Protein 6SXJ (pdb70)

Solvent-accessible surface area: 13044 Å² total; per-residue (Å²): 102,66,41,157,74,1,24,35,93,0,61,131,20,0,134,144,29,8,140,153,31,12,30,0,1,0,18,14,4,35,12,34,53,70,34,88,107,127,79,12,47,4,20,2,0,0,0,0,47,113,82,14,89,71,139,23,5,93,57,0,10,90,95,0,57,91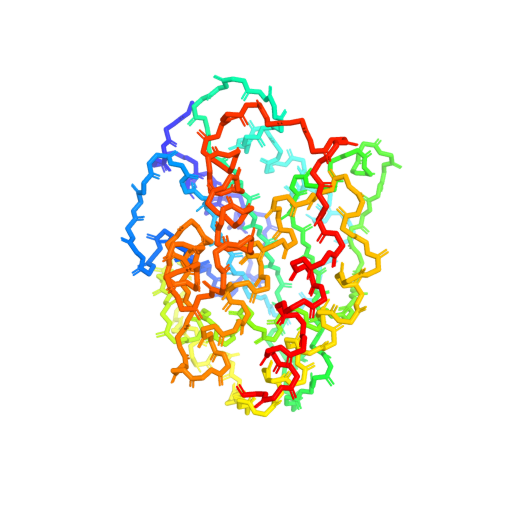,13,0,43,65,119,70,42,210,60,142,34,24,65,1,52,0,2,0,0,0,61,114,32,2,85,125,41,96,14,49,5,86,6,3,1,14,0,0,10,139,22,24,139,75,14,119,153,57,79,43,0,84,74,63,93,34,32,67,0,0,10,34,0,37,22,0,50,114,108,39,116,112,30,71,14,139,109,68,0,104,112,10,10,34,123,17,60,58,77,13,0,95,120,0,0,49,69,28,2,116,130,23,56,114,92,54,148,127,61,26,12,77,3,0,0,24,0,0,40,2,13,36,1,5,107,100,16,128,17,45,30,48,13,83,0,0,70,42,3,1,138,62,6,75,109,84,16,81,89,20,0,64,48,0,12,103,29,78,102,62,85,143,26,117,28,119,132,70,78,7,64,70,0,1,81,46,0,24,72,82,1,109,139,130

Organism: Enterococcus faecalis (NCBI:txid1351)

Foldseek 3Di:
DDPVVLVVLLVVLCCVLCPQQWAFKKWFDCCFPPNDDLADATEIETEGADADDLVSQLSSQVSNVVQADAPPDPDSHHHYKYWYDYLVQCPPHDPQGKTRHIDGNVCVVVVVVVDGDHIDGALVVLVVLVRCLVTIGIPDHDDDSVVSHDDRDVVSVLVSLLVVLVVLLVPCVPVVLCSLLSLLQSQVCVPPNHGHDSLVSLQVVLVVDPPLLSVVSNLSSVVSVPDDRDCVPRPSNVNSVVSSVSRVVD

Sequence (250 aa):
LNTYEQINKVKKILRKHLKNNLIGTYMFGSGVESGLKPNSDLDFLVVVSEPLTDQSKEILIQKIRPISKKIGDKSNLRYIELTIIIQQEMVPWNHPPKQEFIYGEWLQELYEQGYIPQKELNSDLTIMLYQAKRKNKRIYGNYDLEELLPDIPFSDVRRAIMDSSEELIDNYQDDETNSILTLCRMILTMDTGKIIPKDIAGNAVAESSPLEHRERILLAVRSYLGENIEWTNENVNLTINYLNNRLKKL

InterPro domains:
  IPR002934 Polymerase, nucleotidyl transferase domain [PF01909] (12-78)
  IPR025184 Adenylyltransferase AadA, C-terminal domain [PF13427] (152-248)
  IPR043519 Nucleotidyltransferase superfamily [G3DSA:3.30.460.10] (10-106)
  IPR043519 Nucleotidyltransferase superfamily [SSF81301] (8-96)

Structure (mmCIF, N/CA/C/O backbone):
data_6SXJ
#
_entry.id   6SXJ
#
_cell.length_a   103.971
_cell.length_b   103.971
_cell.length_c   61.019
_cell.angle_alpha   90.000
_cell.angle_beta   90.000
_cell.angle_gamma   90.000
#
_symmetry.space_group_name_H-M   'I 4'
#
loop_
_entity.id
_entity.type
_entity.pdbx_description
1 polymer "Streptomycin 3''-adenylyltransferase"
2 non-polymer GLYCEROL
3 water water
#
loop_
_atom_site.group_PDB
_atom_site.id
_atom_site.type_symbol
_atom_site.label_atom_id
_atom_site.label_alt_id
_atom_site.label_comp_id
_atom_site.label_asym_id
_atom_site.label_entity_id
_atom_site.label_seq_id
_atom_site.pdbx_PDB_ins_code
_atom_site.Cartn_x
_atom_site.Cartn_y
_atom_site.Cartn_z
_atom_site.occupancy
_atom_site.B_iso_or_equiv
_atom_site.auth_seq_id
_atom_site.auth_comp_id
_atom_site.auth_asym_id
_atom_site.auth_atom_id
_atom_site.pdbx_PDB_model_num
ATOM 1 N N . LEU A 1 6 ? -35.01445 -22.92973 -42.00530 1.000 70.91592 6 LEU A N 1
ATOM 2 C CA . LEU A 1 6 ? -33.60136 -22.83382 -42.36286 1.000 66.20390 6 LEU A CA 1
ATOM 3 C C . LEU A 1 6 ? -33.05538 -24.19598 -42.79254 1.000 64.77316 6 LEU A C 1
ATOM 4 O O . LEU A 1 6 ? -33.46737 -25.25130 -42.29834 1.000 74.88604 6 LEU A O 1
ATOM 20 N N . ASN A 1 7 ? -32.10364 -24.15707 -43.71550 1.000 62.24303 7 ASN A N 1
ATOM 21 C CA . ASN A 1 7 ? -31.49352 -25.36001 -44.26329 1.000 61.91798 7 ASN A CA 1
ATOM 22 C C . ASN A 1 7 ? -30.16934 -25.65869 -43.55594 1.000 47.78575 7 ASN A C 1
ATOM 23 O O . ASN A 1 7 ? -29.59764 -24.83384 -42.83792 1.000 59.43233 7 ASN A O 1
ATOM 34 N N . THR A 1 8 ? -29.63410 -26.84556 -43.82027 1.000 43.25273 8 THR A N 1
ATOM 35 C CA . THR A 1 8 ? -28.32312 -27.15615 -43.26722 1.000 44.17558 8 THR A CA 1
ATOM 36 C C . THR A 1 8 ? -27.28241 -26.12941 -43.71018 1.000 54.91919 8 THR A C 1
ATOM 37 O O . THR A 1 8 ? -26.38158 -25.76435 -42.94054 1.000 47.62178 8 THR A O 1
ATOM 48 N N . TYR A 1 9 ? -27.39307 -25.65178 -44.95250 1.000 53.93614 9 TYR A N 1
ATOM 49 C CA . TYR A 1 9 ? -26.38129 -24.76075 -45.50161 1.000 46.52511 9 TYR A CA 1
ATOM 50 C C . TYR A 1 9 ? -26.46663 -23.37811 -44.87266 1.000 42.18929 9 TYR A C 1
ATOM 51 O O . TYR A 1 9 ? -25.43341 -22.76399 -44.58135 1.000 52.28874 9 TYR A O 1
ATOM 69 N N . GLU A 1 10 ? -27.68131 -22.86319 -44.65158 1.000 46.49035 10 GLU A N 1
ATOM 70 C CA . GLU A 1 10 ? -27.79264 -21.55677 -44.00660 1.000 55.36111 10 GLU A CA 1
ATOM 71 C C . GLU A 1 10 ? -27.42330 -21.65106 -42.52537 1.000 49.52656 10 GLU A C 1
ATOM 72 O O . GLU A 1 10 ? -26.86014 -20.70676 -41.95952 1.000 54.15732 10 GLU A O 1
ATOM 84 N N . GLN A 1 11 ? -27.76239 -22.76865 -41.87487 1.000 47.60531 11 GLN A N 1
ATOM 85 C CA . GLN A 1 11 ? -27.36050 -22.97816 -40.48269 1.000 50.01050 11 GLN A CA 1
ATOM 86 C C . GLN A 1 11 ? -25.86601 -22.74957 -40.32277 1.000 44.70380 11 GLN A C 1
ATOM 87 O O . GLN A 1 11 ? -25.42881 -21.90275 -39.53804 1.000 47.42953 11 GLN A O 1
ATOM 101 N N . ILE A 1 12 ? -25.06453 -23.46997 -41.11666 1.000 48.06195 12 ILE A N 1
ATOM 102 C CA . ILE A 1 12 ? -23.61509 -23.34348 -41.01484 1.000 41.80951 12 ILE A CA 1
ATOM 103 C C . ILE A 1 12 ? -23.16897 -21.93925 -41.38284 1.000 49.42628 12 ILE A C 1
ATOM 104 O O . ILE A 1 12 ? -22.28154 -21.36418 -40.73798 1.000 54.22631 12 ILE A O 1
ATOM 120 N N . ASN A 1 13 ? -23.77426 -21.35909 -42.41626 1.000 58.91585 13 ASN A N 1
ATOM 121 C CA . ASN A 1 13 ? -23.30928 -20.06389 -42.89509 1.000 53.42606 13 ASN A CA 1
ATOM 122 C C . ASN A 1 13 ? -23.60503 -18.95774 -41.89170 1.000 45.47086 13 ASN A C 1
ATOM 123 O O . ASN A 1 13 ? -22.78092 -18.05763 -41.69460 1.000 51.54833 13 ASN A O 1
ATOM 134 N N . LYS A 1 14 ? -24.78068 -18.99336 -41.26173 1.000 42.89481 14 LYS A N 1
ATOM 135 C CA . LYS A 1 14 ? -25.10124 -17.99930 -40.24342 1.000 53.96745 14 LYS A CA 1
ATOM 136 C C . LYS A 1 14 ? -24.15571 -18.10754 -39.04927 1.000 46.09570 14 LYS A C 1
ATOM 137 O O . LYS A 1 14 ? -23.76590 -17.09132 -38.46808 1.000 45.87642 14 LYS A O 1
ATOM 156 N N . VAL A 1 15 ? -23.76129 -19.32840 -38.68156 1.000 47.46090 15 VAL A N 1
ATOM 157 C CA . VAL A 1 15 ? -22.81203 -19.49153 -37.58091 1.000 47.72776 15 VAL A CA 1
ATOM 158 C C . VAL A 1 15 ? -21.48145 -18.83911 -37.92905 1.000 50.69071 15 VAL A C 1
ATOM 159 O O . VAL A 1 15 ? -20.86946 -18.16239 -37.09336 1.000 49.95881 15 VAL A O 1
ATOM 172 N N . LYS A 1 16 ? -21.01356 -19.03299 -39.16837 1.000 57.36770 16 LYS A N 1
ATOM 173 C CA . LYS A 1 16 ? -19.73848 -18.45277 -39.58381 1.000 45.00289 16 LYS A CA 1
ATOM 174 C C . LYS A 1 16 ? -19.77402 -16.93406 -39.50966 1.000 43.04861 16 LYS A C 1
ATOM 175 O O . LYS A 1 16 ? -18.80764 -16.29895 -39.06913 1.000 52.87933 16 LYS A O 1
ATOM 194 N N . LYS A 1 17 ? -20.87720 -16.33220 -39.94359 1.000 50.65682 17 LYS A N 1
ATOM 195 C CA . LYS A 1 17 ? -20.94984 -14.87776 -39.98275 1.000 57.22238 17 LYS A CA 1
ATOM 196 C C . LYS A 1 17 ? -21.15146 -14.29987 -38.59036 1.000 51.56649 17 LYS A C 1
ATOM 197 O O . LYS A 1 17 ? -20.57738 -13.25202 -38.26240 1.000 52.32300 17 LYS A O 1
ATOM 216 N N . ILE A 1 18 ? -21.93600 -14.97813 -37.74956 1.000 46.15662 18 ILE A N 1
ATOM 217 C CA . ILE A 1 18 ? -22.04410 -14.55754 -36.35319 1.000 48.55721 18 ILE A CA 1
ATOM 218 C C . ILE A 1 18 ? -20.65692 -14.44216 -35.74620 1.000 47.40388 18 ILE A C 1
ATOM 219 O O . ILE A 1 18 ? -20.26743 -13.39403 -35.21635 1.000 54.16896 18 ILE A O 1
ATOM 235 N N . LEU A 1 19 ? -19.88058 -15.52481 -35.82186 1.000 51.24902 19 LEU A N 1
ATOM 236 C CA . LEU A 1 19 ? -18.58250 -15.53494 -35.15861 1.000 48.12942 19 LEU A CA 1
ATOM 237 C C . LEU A 1 19 ? -17.68443 -14.44360 -35.71154 1.000 56.95687 19 LEU A C 1
ATOM 238 O O . LEU A 1 19 ? -16.91974 -13.81625 -34.96934 1.000 54.94379 19 LEU A O 1
ATOM 254 N N . ARG A 1 20 ? -17.77110 -14.20154 -37.02052 1.000 63.26980 20 ARG A N 1
ATOM 255 C CA . ARG A 1 20 ? -16.91997 -13.20715 -37.65855 1.000 61.81098 20 ARG A CA 1
ATOM 256 C C . ARG A 1 20 ? -17.36268 -11.79517 -37.30299 1.000 55.79977 20 ARG A C 1
ATOM 257 O O . ARG A 1 20 ? -16.54110 -10.94866 -36.93069 1.000 62.40931 20 ARG A O 1
ATOM 278 N N . LYS A 1 21 ? -18.66093 -11.52150 -37.41903 1.000 55.62755 21 LYS A N 1
ATOM 279 C CA . LYS A 1 21 ? -19.14493 -10.17257 -37.15376 1.000 65.02691 21 LYS A CA 1
ATOM 280 C C . LYS A 1 21 ? -18.84107 -9.74674 -35.72239 1.000 67.60217 21 LYS A C 1
ATOM 281 O O . LYS A 1 21 ? -18.47870 -8.59062 -35.47686 1.000 75.72157 21 LYS A O 1
ATOM 300 N N . HIS A 1 22 ? -18.97415 -10.66164 -34.76401 1.000 67.18759 22 HIS A N 1
ATOM 301 C CA . HIS A 1 22 ? -18.94223 -10.30135 -33.34938 1.000 59.52241 22 HIS A CA 1
ATOM 302 C C . HIS A 1 22 ? -17.60300 -10.56615 -32.67875 1.000 67.02163 22 HIS A C 1
ATOM 303 O O . HIS A 1 22 ? -17.19999 -9.80235 -31.79594 1.000 70.05826 22 HIS A O 1
ATOM 317 N N . LEU A 1 23 ? -16.89956 -11.62975 -33.05873 1.000 61.63623 23 LEU A N 1
ATOM 318 C CA . LEU A 1 23 ? -15.57254 -11.85212 -32.50382 1.000 62.40562 23 LEU A CA 1
ATOM 319 C C . LEU A 1 23 ? -14.50377 -11.04865 -33.23028 1.000 62.91532 23 LEU A C 1
ATOM 320 O O . LEU A 1 23 ? -13.39030 -10.90730 -32.70825 1.000 56.84873 23 LEU A O 1
ATOM 336 N N . LYS A 1 24 ? -14.81985 -10.53382 -34.42054 1.000 70.32873 24 LYS A N 1
ATOM 337 C CA . LYS A 1 24 ? -13.95251 -9.63891 -35.20277 1.000 64.84894 24 LYS A CA 1
ATOM 338 C C . LYS A 1 24 ? -12.54274 -10.23852 -35.24008 1.000 60.18655 24 LYS A C 1
ATOM 339 O O . LYS A 1 24 ? -12.39521 -11.40873 -35.60207 1.000 62.90139 24 LYS A O 1
ATOM 358 N N . ASN A 1 25 ? -11.50200 -9.48510 -34.88149 1.000 62.95190 25 ASN A N 1
ATOM 359 C CA . ASN A 1 25 ? -10.13126 -9.96330 -35.03183 1.000 66.01392 25 ASN A CA 1
ATOM 360 C C . ASN A 1 25 ? -9.68658 -10.89826 -33.91377 1.000 66.52628 25 ASN A C 1
ATOM 361 O O . ASN A 1 25 ? -8.54938 -11.38346 -33.95262 1.000 70.68840 25 ASN A O 1
ATOM 372 N N . ASN A 1 26 ? -10.53409 -11.16118 -32.92138 1.000 64.67404 26 ASN A N 1
ATOM 373 C CA . ASN A 1 26 ? -10.20182 -12.15756 -31.91255 1.000 64.65013 26 ASN A CA 1
ATOM 374 C C . ASN A 1 26 ? -10.35958 -13.58278 -32.42276 1.000 62.97582 26 ASN A C 1
ATOM 375 O O . ASN A 1 26 ? -9.90816 -14.51487 -31.74952 1.000 61.44741 26 ASN A O 1
ATOM 386 N N . LEU A 1 27 ? -10.96510 -13.76915 -33.59748 1.000 67.17222 27 LEU A N 1
ATOM 387 C CA . LEU A 1 27 ? -11.28604 -15.09300 -34.11613 1.000 55.78876 27 LEU A CA 1
ATOM 388 C C . LEU A 1 27 ? -10.10956 -15.62398 -34.92305 1.000 58.73462 27 LEU A C 1
ATOM 389 O O . LEU A 1 27 ? -9.73493 -15.03391 -35.94217 1.000 64.88860 27 LEU A O 1
ATOM 405 N N . ILE A 1 2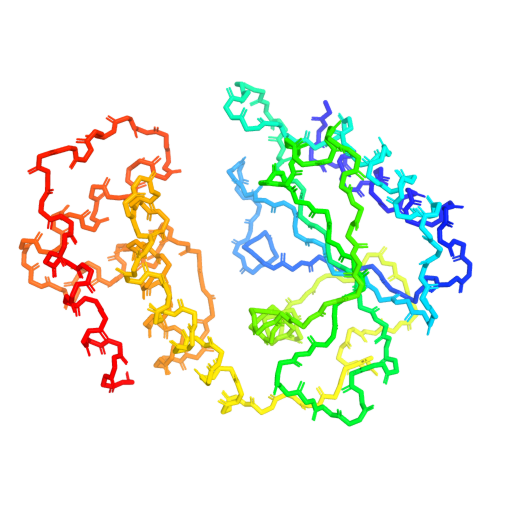8 ? -9.54010 -16.74099 -34.47681 1.000 59.74522 28 ILE A N 1
ATOM 406 C CA . ILE A 1 28 ? -8.43270 -17.36958 -35.18912 1.000 56.62633 28 ILE A CA 1
ATOM 407 C C . ILE A 1 28 ? -8.93096 -18.37712 -36.21722 1.000 61.05137 28 ILE A C 1
ATOM 408 O O . ILE A 1 28 ? -8.44994 -18.41902 -37.35305 1.0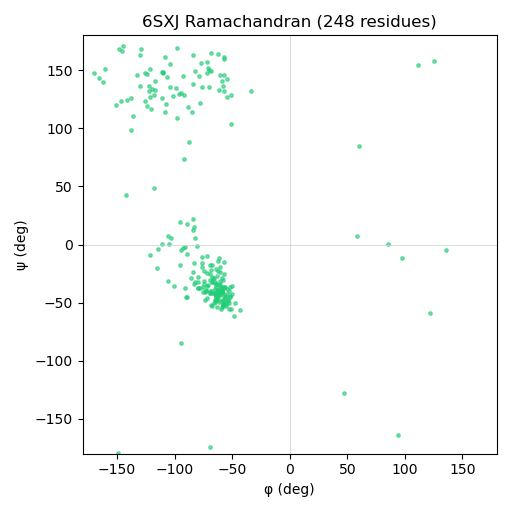00 53.60940 28 ILE A O 1
ATOM 424 N N . GLY A 1 29 ? -9.88457 -19.22031 -35.84418 1.000 52.29429 29 GLY A N 1
ATOM 425 C CA . GLY A 1 29 ? -10.34104 -20.25235 -36.74947 1.000 43.53278 29 GLY A CA 1
ATOM 426 C C . GLY A 1 29 ? -11.70619 -20.76764 -36.34525 1.000 54.34002 29 GLY A C 1
ATOM 427 O O . GLY A 1 29 ? -12.06029 -20.77002 -35.16447 1.000 47.36720 29 GLY A O 1
ATOM 431 N N . THR A 1 30 ? -12.45261 -21.21923 -37.34623 1.000 43.45155 30 THR A N 1
ATOM 432 C CA . THR A 1 30 ? -13.74751 -21.85924 -37.14076 1.000 52.55076 30 THR A CA 1
ATOM 433 C C . THR A 1 30 ? -13.68809 -23.23350 -37.78876 1.000 56.80076 30 THR A C 1
ATOM 434 O O . THR A 1 30 ? -13.47858 -23.34166 -39.00151 1.000 51.35730 30 THR A O 1
ATOM 445 N N . TYR A 1 31 ? -13.86426 -24.27912 -36.98544 1.000 48.32691 31 TYR A N 1
ATOM 446 C CA . TYR A 1 31 ? -13.78528 -25.64678 -37.47529 1.000 40.98990 31 TYR A CA 1
ATOM 447 C C . TYR A 1 31 ? -15.05280 -26.39632 -37.10401 1.000 49.61169 31 TYR A C 1
ATOM 448 O O . TYR A 1 31 ? -15.66140 -26.14088 -36.06401 1.000 51.92577 31 TYR A O 1
ATOM 466 N N . MET A 1 32 ? -15.44428 -27.32877 -37.96543 1.000 43.23811 32 MET A N 1
ATOM 467 C CA . MET A 1 32 ? -16.49042 -28.28733 -37.65819 1.000 39.06335 32 MET A CA 1
ATOM 468 C C . MET A 1 32 ? -15.86526 -29.66712 -37.50047 1.000 42.99167 32 MET A C 1
ATOM 469 O O . MET A 1 32 ? -14.84878 -29.98545 -38.12443 1.000 60.00767 32 MET A O 1
ATOM 483 N N . PHE A 1 33 ? -16.45441 -30.47532 -36.62965 1.000 47.79816 33 PHE A N 1
ATOM 484 C CA . PHE A 1 33 ? -15.93696 -31.80772 -36.35008 1.000 46.10757 33 PHE A CA 1
ATOM 485 C C . PHE A 1 33 ? -17.10132 -32.71915 -35.98339 1.000 40.30988 33 PHE A C 1
ATOM 486 O O . PHE A 1 33 ? -18.26621 -32.30844 -35.98859 1.000 48.48424 33 PHE A O 1
ATOM 503 N N . GLY A 1 34 ? -16.78432 -33.97166 -35.68846 1.000 51.61356 34 GLY A N 1
ATOM 504 C CA . GLY A 1 34 ? -17.78239 -34.88987 -35.18649 1.000 59.83323 34 GLY A CA 1
ATOM 505 C C . GLY A 1 34 ? -18.42899 -35.72938 -36.26865 1.000 57.19261 34 GLY A C 1
ATOM 506 O O . GLY A 1 34 ? -17.95256 -35.84016 -37.40388 1.000 63.25847 34 GLY A O 1
ATOM 510 N N . SER A 1 35 ? -19.56182 -36.33013 -35.89044 1.000 65.06129 35 SER A N 1
ATOM 511 C CA . SER A 1 35 ? -20.23173 -37.29319 -36.75939 1.000 64.97830 35 SER A CA 1
ATOM 512 C C . SER A 1 35 ? -20.46162 -36.73085 -38.15567 1.000 65.10816 35 SER A C 1
ATOM 513 O O . SER A 1 35 ? -20.37225 -37.46290 -39.14791 1.000 65.18395 35 SER A O 1
ATOM 521 N N . GLY A 1 36 ? -20.76454 -35.43496 -38.25533 1.000 56.14718 36 GLY A N 1
ATOM 522 C CA . GLY A 1 36 ? -21.05059 -34.85254 -39.55481 1.000 59.43801 36 GLY A CA 1
ATOM 523 C C . GLY A 1 36 ? -19.84527 -34.80397 -40.47050 1.000 61.43616 36 GLY A C 1
ATOM 524 O O . GLY A 1 36 ? -19.98491 -34.90463 -41.69246 1.000 64.44998 36 GLY A O 1
ATOM 528 N N . VAL A 1 37 ? -18.65689 -34.63707 -39.90237 1.000 62.66409 37 VAL A N 1
ATOM 529 C CA . VAL A 1 37 ? -17.42791 -34.59625 -40.68260 1.000 55.95674 37 VAL A CA 1
ATOM 530 C C . VAL A 1 37 ? -16.82624 -35.98602 -40.82631 1.000 62.04287 37 VAL A C 1
ATOM 531 O O . VAL A 1 37 ? -16.28585 -36.33020 -41.87833 1.000 63.92753 37 VAL A O 1
ATOM 544 N N . GLU A 1 38 ? -16.90981 -36.80273 -39.77869 1.000 65.18689 38 GLU A N 1
ATOM 545 C CA . GLU A 1 38 ? -16.24167 -38.09689 -39.79447 1.000 67.88411 38 GLU A CA 1
ATOM 546 C C . GLU A 1 38 ? -17.05735 -39.15940 -40.51512 1.000 58.08132 38 GLU A C 1
ATOM 547 O O . GLU A 1 38 ? -16.48138 -40.06829 -41.11921 1.000 63.16772 38 GLU A O 1
ATOM 559 N N . SER A 1 39 ? -18.38616 -39.07686 -40.44273 1.000 68.16134 39 SER A N 1
ATOM 560 C CA . SER A 1 39 ? -19.26350 -40.09977 -40.98770 1.000 64.73463 39 SER A CA 1
ATOM 561 C C . SER A 1 39 ? -20.12601 -39.62539 -42.14527 1.000 67.95090 39 SER A C 1
ATOM 562 O O . SER A 1 39 ? -20.60565 -40.46610 -42.91057 1.000 69.91359 39 SER A O 1
ATOM 570 N N . GLY A 1 40 ? -20.33651 -38.33286 -42.29683 1.000 67.46570 40 GLY A N 1
ATOM 571 C CA . GLY A 1 40 ? -21.25546 -37.84045 -43.30126 1.000 71.88727 40 GLY A CA 1
ATOM 572 C C . GLY A 1 40 ? -22.48980 -37.22921 -42.65960 1.000 71.07000 40 GLY A C 1
ATOM 573 O O . GLY A 1 40 ? -22.88361 -37.57993 -41.53779 1.000 68.80682 40 GLY A O 1
ATOM 577 N N . LEU A 1 41 ? -23.11541 -36.30419 -43.38215 1.000 62.37576 41 LEU A N 1
ATOM 578 C CA . LEU A 1 41 ? -24.20759 -35.50517 -42.82815 1.000 68.67518 41 LEU A CA 1
ATOM 579 C C . LEU A 1 41 ? -25.53347 -36.23173 -43.02020 1.000 77.08415 41 LEU A C 1
ATOM 580 O O . LEU A 1 41 ? -26.24075 -36.03381 -44.01266 1.000 82.58918 41 LEU A O 1
ATOM 596 N N . LYS A 1 42 ? -25.87773 -37.07943 -42.05206 1.000 71.42084 42 LYS A N 1
ATOM 597 C CA . LYS A 1 42 ? -27.22544 -37.61896 -41.98106 1.000 77.85016 42 LYS A CA 1
ATOM 598 C C . LYS A 1 42 ? -28.19066 -36.50905 -41.55953 1.000 77.53737 42 LYS A C 1
ATOM 599 O O . LYS A 1 42 ? -27.79091 -35.55730 -40.88421 1.000 78.53198 42 LYS A O 1
ATOM 618 N N . PRO A 1 43 ? -29.46274 -36.58889 -41.96628 1.000 78.60133 43 PRO A N 1
ATOM 619 C CA . PRO A 1 43 ? -30.44448 -35.61198 -41.45935 1.000 80.75326 43 PRO A CA 1
ATOM 620 C C . PRO A 1 43 ? -30.55239 -35.58603 -39.94109 1.000 80.76480 43 PRO A C 1
ATOM 621 O O . PRO A 1 43 ? -31.11009 -34.62379 -39.40054 1.000 79.69461 43 PRO A O 1
ATOM 632 N N . ASN A 1 44 ? -30.02857 -36.59988 -39.24020 1.000 82.58571 44 ASN A N 1
ATOM 633 C CA . ASN A 1 44 ? -30.06066 -36.67353 -37.78088 1.000 79.85678 44 ASN A CA 1
ATOM 634 C C . ASN A 1 44 ? -28.84910 -36.01319 -37.12808 1.000 81.30458 44 ASN A C 1
ATOM 635 O O . ASN A 1 44 ? -28.82510 -35.87090 -35.90037 1.000 77.13112 44 ASN A O 1
ATOM 646 N N . SER A 1 45 ? -27.84907 -35.60974 -37.91002 1.000 73.70549 45 SER A N 1
ATOM 647 C CA . SER A 1 45 ? -26.55527 -35.23795 -37.35566 1.000 68.36661 45 SER A CA 1
ATOM 648 C C 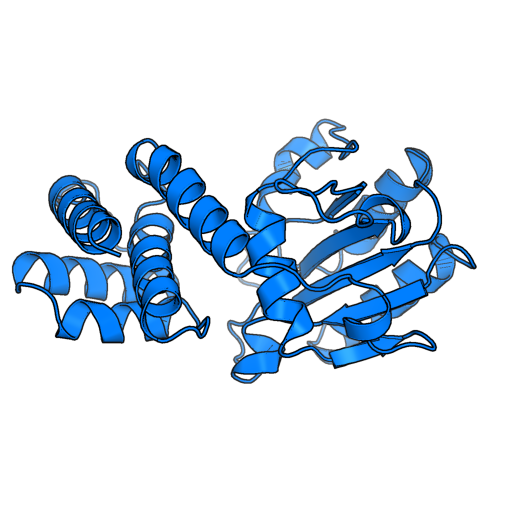. SER A 1 45 ? -26.56609 -33.83775 -36.75647 1.000 66.73055 45 SER A C 1
ATOM 649 O O . SER A 1 45 ? -27.20643 -32.91762 -37.27885 1.000 60.39209 45 SER A O 1
ATOM 657 N N . ASP A 1 46 ? -25.81152 -33.67817 -35.67256 1.000 55.95242 46 ASP A N 1
ATOM 658 C CA . ASP A 1 46 ? -25.56473 -32.37027 -35.10020 1.000 58.65927 46 ASP A CA 1
ATOM 659 C C . ASP A 1 46 ? -24.52516 -31.61210 -35.92101 1.000 43.80509 46 ASP A C 1
ATOM 660 O O . ASP A 1 46 ? -23.67630 -32.19887 -36.59588 1.000 51.09483 46 ASP A O 1
ATOM 669 N N . LEU A 1 47 ? -24.57800 -30.28794 -35.81255 1.000 40.30444 47 LEU A N 1
ATOM 670 C CA . LEU A 1 47 ? -23.52631 -29.40202 -36.29167 1.000 40.02045 47 LEU A CA 1
ATOM 671 C C . LEU A 1 47 ? -22.62948 -29.03324 -35.11229 1.000 45.78447 47 LEU A C 1
ATOM 672 O O . LEU A 1 47 ? -23.02879 -28.24856 -34.24641 1.000 44.65303 47 LEU A O 1
ATOM 688 N N . ASP A 1 48 ? -21.40921 -29.57014 -35.10175 1.000 46.48745 48 ASP A N 1
ATOM 689 C CA . ASP A 1 48 ? -20.46345 -29.40138 -34.00496 1.000 47.55383 48 ASP A CA 1
ATOM 690 C C . ASP A 1 48 ? -19.35486 -28.45586 -34.44475 1.000 47.58438 48 ASP A C 1
ATOM 691 O O . ASP A 1 48 ? -18.62988 -28.74718 -35.40200 1.000 40.31704 48 ASP A O 1
ATOM 700 N N . PHE A 1 49 ? -19.19948 -27.34700 -33.72502 1.000 46.35436 49 PHE A N 1
ATOM 701 C CA . PHE A 1 49 ? -18.21705 -26.33101 -34.06961 1.000 44.20488 49 PHE A CA 1
ATOM 702 C C . PHE A 1 49 ? -17.18115 -26.19858 -32.96376 1.000 52.48817 49 PHE A C 1
ATOM 703 O O . PHE A 1 49 ? -17.53375 -26.10073 -31.78119 1.000 44.67740 49 PHE A O 1
ATOM 720 N N . LEU A 1 50 ? -15.90935 -26.16939 -33.35736 1.000 44.11282 50 LEU A N 1
ATOM 721 C CA . LEU A 1 50 ? -14.81375 -25.76445 -32.48697 1.000 43.01256 50 LEU A CA 1
ATOM 722 C C . LEU A 1 50 ? -14.27633 -24.43259 -32.98935 1.000 54.91526 50 LEU A C 1
ATOM 723 O O . LEU A 1 50 ? -13.95030 -24.29676 -34.17796 1.000 49.35273 50 LEU A O 1
ATOM 739 N N . VAL A 1 51 ? -14.21124 -23.45013 -32.09402 1.000 47.60871 51 VAL A N 1
ATOM 740 C CA . VAL A 1 51 ? -13.78042 -22.09726 -32.42422 1.000 44.83669 51 VAL A CA 1
ATOM 741 C C . VAL A 1 51 ? -12.58744 -21.74569 -31.54879 1.000 59.68874 51 VAL A C 1
ATOM 742 O O . VAL A 1 51 ? -12.58331 -22.02252 -30.34350 1.000 52.39082 51 VAL A O 1
ATOM 755 N N . VAL A 1 52 ? -11.57640 -21.13321 -32.15227 1.000 54.31126 52 VAL A N 1
ATOM 756 C CA . VAL A 1 52 ? -10.34767 -20.77321 -31.45770 1.000 48.17341 52 VAL A CA 1
ATOM 757 C C . VAL A 1 52 ? -10.17578 -19.26454 -31.52573 1.000 55.71059 52 VAL A C 1
ATOM 758 O O . VAL A 1 52 ? -10.31568 -18.66433 -32.59927 1.000 59.19132 52 VAL A O 1
ATOM 771 N N . VAL A 1 53 ? -9.84102 -18.66422 -30.38445 1.000 56.89500 53 VAL A N 1
ATOM 772 C CA . VAL A 1 53 ? -9.71313 -17.22470 -30.23270 1.000 59.27027 53 VAL A CA 1
ATOM 773 C C . VAL A 1 53 ? -8.36321 -16.92614 -29.59314 1.000 60.33832 53 VAL A C 1
ATOM 774 O O . VAL A 1 53 ? -7.66981 -17.81536 -29.10039 1.000 61.53861 53 VAL A O 1
ATOM 787 N N . SER A 1 54 ? -7.99400 -15.64877 -29.61438 1.000 63.60374 54 SER A N 1
ATOM 788 C CA . SER A 1 54 ? -6.71845 -15.21923 -29.05984 1.000 66.35618 54 SER A CA 1
ATOM 789 C C . SER A 1 54 ? -6.81629 -14.86181 -27.58178 1.000 67.10764 54 SER A C 1
ATOM 790 O O . SER A 1 54 ? -5.94985 -15.25952 -26.79657 1.000 63.29922 54 SER A O 1
ATOM 798 N N . GLU A 1 55 ? -7.84487 -14.11980 -27.19135 1.000 65.38571 55 GLU A N 1
ATOM 799 C CA . GLU A 1 55 ? -8.01247 -13.61458 -25.83789 1.000 77.18168 55 GLU A CA 1
ATOM 800 C C . GLU A 1 55 ? -9.40659 -13.92842 -25.32884 1.000 72.79500 55 GLU A C 1
ATOM 801 O O . GLU A 1 55 ? -10.31277 -14.23615 -26.11427 1.000 66.72164 55 GLU A O 1
ATOM 813 N N . PRO A 1 56 ? -9.62004 -13.84565 -24.01500 1.000 63.35896 56 PRO A N 1
ATOM 814 C CA . PRO A 1 56 ? -10.94851 -14.12637 -23.46018 1.000 62.53354 56 PRO A CA 1
ATOM 815 C C . PRO A 1 56 ? -12.02307 -13.23273 -24.06005 1.000 70.50870 56 PRO A C 1
ATOM 816 O O . PRO A 1 56 ? -11.75298 -12.18506 -24.65352 1.000 69.33965 56 PRO A O 1
ATOM 827 N N . LEU A 1 57 ? -13.26478 -13.67203 -23.89904 1.000 65.65430 57 LEU A N 1
ATOM 828 C CA . LEU A 1 57 ? -14.42193 -12.93187 -24.37116 1.000 67.52128 57 LEU A CA 1
ATOM 829 C C . LEU A 1 57 ? -15.11717 -12.25930 -23.19643 1.000 72.80878 57 LEU A C 1
ATOM 830 O O . LEU A 1 57 ? -15.30719 -12.86913 -22.13821 1.000 72.42989 57 LEU A O 1
ATOM 846 N N . THR A 1 58 ? -15.48193 -10.99540 -23.38508 1.000 75.62685 58 THR A N 1
ATOM 847 C CA . THR A 1 58 ? -16.28431 -10.30385 -22.39169 1.000 83.26095 58 THR A CA 1
ATOM 848 C C . THR A 1 58 ? -17.58226 -11.07106 -22.15898 1.000 77.07723 58 THR A C 1
ATOM 849 O O . THR A 1 58 ? -18.00884 -11.88701 -22.97830 1.000 71.13654 58 THR A O 1
ATOM 860 N N . ASP A 1 59 ? -18.20783 -10.81759 -21.01252 1.000 74.11276 59 ASP A N 1
ATOM 861 C CA . ASP A 1 59 ? -19.51668 -11.40687 -20.76413 1.000 70.18123 59 ASP A CA 1
ATOM 862 C C . ASP A 1 59 ? -20.57456 -10.84089 -21.69629 1.000 75.80105 59 ASP A C 1
ATOM 863 O O . ASP A 1 59 ? -21.64129 -11.44657 -21.84928 1.000 75.38397 59 ASP A O 1
ATOM 872 N N . GLN A 1 60 ? -20.30437 -9.69497 -22.32161 1.000 79.96256 60 GLN A N 1
ATOM 873 C CA . GLN A 1 60 ? -21.18720 -9.20863 -23.37514 1.000 82.98668 60 GLN A CA 1
ATOM 874 C C . GLN A 1 60 ? -21.11378 -10.11398 -24.59784 1.000 74.93359 60 GLN A C 1
ATOM 875 O O . GLN A 1 60 ? -22.14173 -10.58051 -25.09798 1.000 74.14999 60 GLN A O 1
ATOM 889 N N . SER A 1 61 ? -19.89681 -10.38094 -25.08456 1.000 72.32963 61 SER A N 1
ATOM 890 C CA . SER A 1 61 ? -19.73483 -11.16876 -26.30415 1.000 79.33454 61 SER A CA 1
ATOM 891 C C . SER A 1 61 ? -20.38289 -12.54022 -26.17013 1.000 74.33365 61 SER A C 1
ATOM 892 O O . SER A 1 61 ? -20.96497 -13.05582 -27.13232 1.000 72.55851 61 SER A O 1
ATOM 900 N N . LYS A 1 62 ? -20.29695 -13.14728 -24.98435 1.000 67.84835 62 LYS A N 1
ATOM 901 C CA . LYS A 1 62 ? -20.91222 -14.45342 -24.78526 1.000 62.98259 62 LYS A CA 1
ATOM 902 C C . LYS A 1 62 ? -22.42988 -14.35602 -24.85281 1.000 64.82615 62 LYS A C 1
ATOM 903 O O . LYS A 1 62 ? -23.08633 -15.21906 -25.44532 1.000 68.03079 62 LYS A O 1
ATOM 922 N N . GLU A 1 63 ? -23.00849 -13.31637 -24.24827 1.000 63.76166 63 GLU A N 1
ATOM 923 C CA . GLU A 1 63 ? -24.45345 -13.13159 -24.33936 1.000 62.73101 63 GLU A CA 1
ATOM 924 C C . GLU A 1 63 ? -24.88603 -12.92186 -25.78608 1.000 65.93538 63 GLU A C 1
ATOM 925 O O . GLU A 1 63 ? -25.90915 -13.46391 -26.22369 1.000 61.56948 63 GLU A O 1
ATOM 937 N N . ILE A 1 64 ? -24.11610 -12.14020 -26.54644 1.000 61.68892 64 ILE A N 1
ATOM 938 C CA . ILE A 1 64 ? -24.42808 -11.94006 -27.95876 1.000 71.42454 64 ILE A CA 1
ATOM 939 C C . ILE A 1 64 ? -24.44513 -13.27753 -28.68364 1.000 59.44061 64 ILE A C 1
ATOM 940 O O . ILE A 1 64 ? -25.40930 -13.61414 -29.38071 1.000 59.42883 64 ILE A O 1
ATOM 956 N N . LEU A 1 65 ? -23.36969 -14.05707 -28.53091 1.000 59.11562 65 LEU A N 1
ATOM 957 C CA . LEU A 1 65 ? -23.29387 -15.36292 -29.17601 1.000 59.47095 65 LEU A CA 1
ATOM 958 C C . LEU A 1 65 ? -24.50648 -16.20824 -28.82421 1.000 60.19191 65 LEU A C 1
ATOM 959 O O . LEU A 1 65 ? -25.13720 -16.81250 -29.69947 1.000 51.52020 65 LEU A O 1
ATOM 975 N N . ILE A 1 66 ? -24.85061 -16.26574 -27.53742 1.000 52.72480 66 ILE A N 1
ATOM 976 C CA . ILE A 1 66 ? -26.02584 -17.03386 -27.14953 1.000 55.17823 66 ILE A CA 1
ATOM 977 C C . ILE A 1 66 ? -27.26469 -16.47069 -27.83127 1.000 51.21131 66 ILE A C 1
ATOM 978 O O . ILE A 1 66 ? -28.12582 -17.21653 -28.31266 1.000 51.14850 66 ILE A O 1
ATOM 994 N N . GLN A 1 67 ? -27.39025 -15.14549 -27.84717 1.000 59.67593 67 GLN A N 1
ATOM 995 C CA . GLN A 1 67 ? -28.57581 -14.52460 -28.42155 1.000 61.54787 67 GLN A CA 1
ATOM 996 C C . GLN A 1 67 ? -28.66609 -14.81216 -29.91000 1.000 60.31548 67 GLN A C 1
ATOM 997 O O . GLN A 1 67 ? -29.73679 -15.15906 -30.41937 1.000 57.37019 67 GLN A O 1
ATOM 1011 N N . LYS A 1 68 ? -27.54491 -14.68605 -30.62076 1.000 56.63207 68 LYS A N 1
ATOM 1012 C CA . LYS A 1 68 ? -27.55751 -14.83412 -32.07189 1.000 62.74857 68 LYS A CA 1
ATOM 1013 C C . LYS A 1 68 ? -27.57100 -16.29464 -32.49987 1.000 58.79342 68 LYS A C 1
ATOM 1014 O O . LYS A 1 68 ? -28.09998 -16.61524 -33.56863 1.000 53.32733 68 LYS A O 1
ATOM 1033 N N . ILE A 1 69 ? -27.02114 -17.20005 -31.68925 1.000 51.01989 69 ILE A N 1
ATOM 1034 C CA . ILE A 1 69 ? -27.04412 -18.59875 -32.10232 1.000 52.71742 69 ILE A CA 1
ATOM 1035 C C . ILE A 1 69 ? -28.40354 -19.23020 -31.82599 1.000 58.42295 69 ILE A C 1
ATOM 1036 O O . ILE A 1 69 ? -28.84696 -20.11755 -32.56784 1.000 49.32630 69 ILE A O 1
ATOM 1052 N N . ARG A 1 70 ? -29.08359 -18.79372 -30.77282 1.000 50.83204 70 ARG A N 1
ATOM 1053 C CA . ARG A 1 70 ? -30.28307 -19.49750 -30.33601 1.000 51.23909 70 ARG A CA 1
ATOM 1054 C C . ARG A 1 70 ? -31.35774 -19.59283 -31.40689 1.000 54.57901 70 ARG A C 1
ATOM 1055 O O . ARG A 1 70 ? -31.97374 -20.66761 -31.52475 1.000 54.60631 70 ARG A O 1
ATOM 1076 N N . PRO A 1 71 ? -31.64538 -18.55124 -32.19539 1.000 59.14000 71 PRO A N 1
ATOM 1077 C CA . PRO A 1 71 ? -32.75564 -18.65289 -33.15701 1.000 58.18290 71 PRO A CA 1
ATOM 1078 C C . PRO A 1 71 ? -32.49492 -19.62959 -34.28573 1.000 62.35298 71 PRO A C 1
ATOM 1079 O O . PRO A 1 71 ? -33.45358 -20.09842 -34.91400 1.000 61.01382 71 PRO A O 1
ATOM 1090 N N . ILE A 1 72 ? -31.23629 -19.94812 -34.57187 1.000 58.52981 72 ILE A N 1
ATOM 1091 C CA . ILE A 1 72 ? -30.89019 -20.74153 -35.74061 1.000 57.77100 72 ILE A CA 1
ATOM 1092 C C . ILE A 1 72 ? -30.50356 -22.16035 -35.36586 1.000 60.16044 72 ILE A C 1
ATOM 1093 O O . ILE A 1 72 ? -30.04816 -22.92287 -36.22367 1.000 50.87776 72 ILE A O 1
ATOM 1109 N N . SER A 1 73 ? -30.66065 -22.53766 -34.10371 1.000 53.66871 73 SER A N 1
ATOM 1110 C CA . SER A 1 73 ? -30.36552 -23.88803 -33.66095 1.000 46.97681 73 SER A CA 1
ATOM 1111 C C . SER A 1 73 ? -31.66549 -24.59527 -33.32124 1.000 45.96604 73 SER A C 1
ATOM 1112 O O . SER A 1 73 ? -32.61018 -23.96851 -32.83624 1.000 46.29758 73 SER A O 1
ATOM 1120 N N . LYS A 1 74 ? -31.68856 -25.91036 -33.53653 1.000 46.28488 74 LYS A N 1
ATOM 1121 C CA . LYS A 1 74 ? -32.84121 -26.70609 -33.15107 1.000 46.09014 74 LYS A CA 1
ATOM 1122 C C . LYS A 1 74 ? -33.06554 -26.59431 -31.64564 1.000 54.00676 74 LYS A C 1
ATOM 1123 O O . LYS A 1 74 ? -32.11794 -26.49568 -30.86405 1.000 44.77655 74 LYS A O 1
ATOM 1142 N N . LYS A 1 75 ? -34.33151 -26.62902 -31.23991 1.000 51.18183 75 LYS A N 1
ATOM 1143 C CA . LYS A 1 75 ? -34.70150 -26.71503 -29.83499 1.000 53.53954 75 LYS A CA 1
ATOM 1144 C C . LYS A 1 75 ? -35.21180 -28.11524 -29.53842 1.000 56.34538 75 LYS A C 1
ATOM 1145 O O . LYS A 1 75 ? -35.87365 -28.73939 -30.37907 1.000 52.99437 75 LYS A O 1
ATOM 1164 N N . ILE A 1 76 ? -34.89392 -28.59679 -28.33303 1.000 56.94051 76 ILE A N 1
ATOM 1165 C CA . ILE A 1 76 ? -35.19288 -29.97061 -27.95572 1.000 58.94692 76 ILE A CA 1
ATOM 1166 C C . ILE A 1 76 ? -36.67002 -30.25680 -28.15103 1.000 62.06541 76 ILE A C 1
ATOM 1167 O O . ILE A 1 76 ? -37.53165 -29.40057 -27.92130 1.000 66.78353 76 ILE A O 1
ATOM 1183 N N . GLY A 1 77 ? -36.96513 -31.47434 -28.59527 1.000 63.75224 77 GLY A N 1
ATOM 1184 C CA . GLY A 1 77 ? -38.33871 -31.91720 -28.74037 1.000 64.03500 77 GLY A CA 1
ATOM 1185 C C . GLY A 1 77 ? -39.19106 -31.06190 -29.66054 1.000 76.29171 77 GLY A C 1
ATOM 1186 O O . GLY A 1 77 ? -40.41907 -31.22034 -29.72763 1.000 78.96150 77 GLY A O 1
ATOM 1190 N N . ASP A 1 78 ? -38.56556 -30.10864 -30.34618 1.000 72.31154 78 ASP A N 1
ATOM 1191 C CA . ASP A 1 78 ? -39.25330 -29.46180 -31.45976 1.000 74.01685 78 ASP A CA 1
ATOM 1192 C C . ASP A 1 78 ? -39.26268 -30.38860 -32.66846 1.000 78.21945 78 ASP A C 1
ATOM 1193 O O . ASP A 1 78 ? -38.29680 -31.10060 -32.93369 1.000 76.53556 78 ASP A O 1
ATOM 1202 N N . LYS A 1 79 ? -40.41744 -30.48022 -33.32463 1.000 77.30773 79 LYS A N 1
ATOM 1203 C CA . LYS A 1 79 ? -40.54747 -31.38824 -34.45689 1.000 86.05170 79 LYS A CA 1
ATOM 1204 C C . LYS A 1 79 ? -40.05299 -30.76989 -35.75381 1.000 82.70389 79 LYS A C 1
ATOM 1205 O O . LYS A 1 79 ? -40.42564 -31.22579 -36.84412 1.000 87.75613 79 LYS A O 1
ATOM 1224 N N . SER A 1 80 ? -39.20253 -29.75587 -35.64691 1.000 78.94294 80 SER A N 1
ATOM 1225 C CA . SER A 1 80 ? -38.67508 -29.06504 -36.81239 1.000 86.03353 80 SER A CA 1
ATOM 1226 C C . SER A 1 80 ? -37.72448 -29.99256 -37.57050 1.000 79.78922 80 SER A C 1
ATOM 1227 O O . SER A 1 80 ? -37.56312 -31.17554 -37.25231 1.000 78.66355 80 SER A O 1
ATOM 1235 N N . ASN A 1 81 ? -37.08114 -29.44471 -38.59643 1.000 67.69719 81 ASN A N 1
ATOM 1236 C CA . ASN A 1 81 ? -36.05638 -30.14713 -39.35454 1.000 77.49904 81 ASN A CA 1
ATOM 1237 C C . ASN A 1 81 ? -34.67128 -29.56036 -39.12458 1.000 73.32225 81 ASN A C 1
ATOM 1238 O O . ASN A 1 81 ? -33.69891 -30.03307 -39.72512 1.000 72.99015 81 ASN A O 1
ATOM 1249 N N . LEU A 1 82 ? -34.55910 -28.53467 -38.28610 1.000 63.44328 82 LEU A N 1
ATOM 1250 C CA . LEU A 1 82 ? -33.26225 -27.95995 -37.97398 1.000 60.74350 82 LEU A CA 1
ATOM 1251 C C . LEU A 1 82 ? -32.36613 -28.99736 -37.30015 1.000 57.36154 82 LEU A C 1
ATOM 1252 O O . LEU A 1 82 ? -32.81983 -30.04270 -36.82807 1.000 64.24764 82 LEU A O 1
ATOM 1268 N N . ARG A 1 83 ? -31.07401 -28.69997 -37.26700 1.000 48.88426 83 ARG A N 1
ATOM 1269 C CA . ARG A 1 83 ? -30.10706 -29.50707 -36.53867 1.000 53.39841 83 ARG A CA 1
ATOM 1270 C C . ARG A 1 83 ? -29.71645 -28.80791 -35.24042 1.000 49.05059 83 ARG A C 1
ATOM 1271 O O . ARG A 1 83 ? -29.80709 -27.58382 -35.12647 1.000 44.43112 83 ARG A O 1
ATOM 1292 N N . TYR A 1 84 ? -29.26850 -29.59252 -34.26369 1.000 47.81158 84 TYR A N 1
ATOM 1293 C CA . TYR A 1 84 ? -28.68793 -29.00413 -33.06375 1.000 49.76420 84 TYR A CA 1
ATOM 1294 C C . TYR A 1 84 ? -27.34901 -28.37441 -33.41437 1.000 44.33091 84 TYR A C 1
ATOM 1295 O O . TYR A 1 84 ? -26.53949 -28.97073 -34.13052 1.000 47.55892 84 TYR A O 1
ATOM 1313 N N . ILE A 1 85 ? -27.10886 -27.17295 -32.90719 1.000 43.22615 85 ILE A N 1
ATOM 1314 C CA . ILE A 1 85 ? -25.79019 -26.55155 -32.95566 1.000 37.57768 85 ILE A CA 1
ATOM 1315 C C . ILE A 1 85 ? -25.12383 -26.70694 -31.58881 1.000 50.07292 85 ILE A C 1
ATOM 1316 O O . ILE A 1 85 ? -25.70104 -26.34501 -30.56169 1.000 40.82377 85 ILE A O 1
ATOM 1332 N N . GLU A 1 86 ? -23.90438 -27.23285 -31.58861 1.000 44.59501 86 GLU A N 1
ATOM 1333 C CA . GLU A 1 86 ? -23.03812 -27.27180 -30.42385 1.000 46.75737 86 GLU A CA 1
ATOM 1334 C C . GLU A 1 86 ? -21.76631 -26.53582 -30.80447 1.000 48.28126 86 GLU A C 1
ATOM 1335 O O . GLU A 1 86 ? -21.16576 -26.83383 -31.84165 1.000 52.05167 86 GLU A O 1
ATOM 1347 N N . LEU A 1 87 ? -21.37775 -25.55618 -29.99458 1.000 37.31762 87 LEU A N 1
ATOM 1348 C CA . LEU A 1 87 ? -20.22268 -24.72745 -30.31092 1.000 43.95116 87 LEU A CA 1
ATOM 1349 C C . LEU A 1 87 ? -19.39246 -24.48918 -29.06280 1.000 43.91069 87 LEU A C 1
ATOM 1350 O O . LEU A 1 87 ? -19.90846 -23.97557 -28.06951 1.000 43.18182 87 LEU A O 1
ATOM 1366 N N . THR A 1 88 ? -18.09945 -24.80805 -29.14898 1.000 49.85394 88 THR A N 1
ATOM 1367 C CA . THR A 1 88 ? -17.13650 -24.61656 -28.07407 1.000 51.02413 88 THR A CA 1
ATOM 1368 C C . THR A 1 88 ? -16.06663 -23.62905 -28.51507 1.000 51.92286 88 THR A C 1
ATOM 1369 O O . THR A 1 88 ? -15.61160 -23.66367 -29.66266 1.000 48.17367 88 THR A O 1
ATOM 1380 N N . ILE A 1 89 ? -15.65148 -22.76767 -27.59255 1.000 44.35068 89 ILE A N 1
ATOM 1381 C CA . ILE A 1 89 ? -14.60909 -21.77877 -27.83511 1.000 49.85814 89 ILE A CA 1
ATOM 1382 C C . ILE A 1 89 ? -13.44864 -22.07205 -26.89567 1.000 56.89303 89 ILE A C 1
ATOM 1383 O O . ILE A 1 89 ? -13.64385 -22.20619 -25.68043 1.000 51.79969 89 ILE A O 1
ATOM 1399 N N . ILE A 1 90 ? -12.24870 -22.16695 -27.45851 1.000 46.25294 90 ILE A N 1
ATOM 1400 C CA . ILE A 1 90 ? -11.02672 -22.27483 -26.67751 1.000 47.08685 90 ILE A CA 1
ATOM 1401 C C . ILE A 1 90 ? -10.10742 -21.11765 -27.03809 1.000 58.94254 90 ILE A C 1
ATOM 1402 O O . ILE A 1 90 ? -10.14706 -20.58394 -28.15516 1.000 54.97892 90 ILE A O 1
ATOM 1418 N N . ILE A 1 91 ? -9.28524 -20.72415 -26.06588 1.000 49.91173 91 ILE A N 1
ATOM 1419 C CA . ILE A 1 91 ? -8.21172 -19.75812 -26.26160 1.000 52.59608 91 ILE A CA 1
ATOM 1420 C C . ILE A 1 91 ? -6.9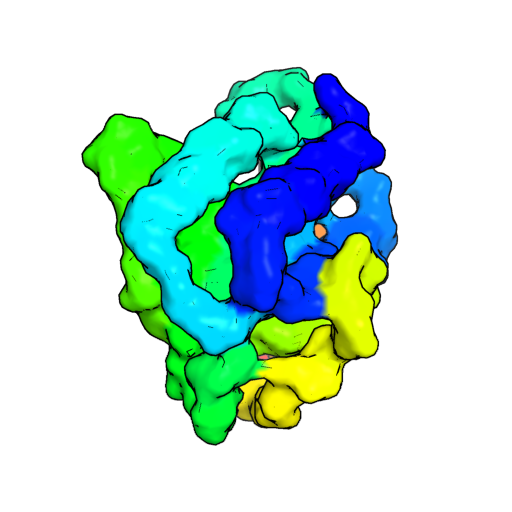5712 -20.53790 -26.60528 1.000 60.36100 91 ILE A C 1
ATOM 1421 O O . ILE A 1 91 ? -6.60181 -21.48867 -25.90017 1.000 53.99723 91 ILE A O 1
ATOM 1437 N N . GLN A 1 92 ? -6.28622 -20.15554 -27.69509 1.000 58.47349 92 GLN A N 1
ATOM 1438 C CA . GLN A 1 92 ? -5.13614 -20.93531 -28.13612 1.000 57.88028 92 GLN A CA 1
ATOM 1439 C C . GLN A 1 92 ? -4.08596 -21.03642 -27.03412 1.000 59.83740 92 GLN A C 1
ATOM 1440 O O . GLN A 1 92 ? -3.54449 -22.11687 -26.77546 1.000 61.31898 92 GLN A O 1
ATOM 1454 N N . GLN A 1 93 ? -3.77951 -19.91128 -26.38082 1.000 60.42030 93 GLN A N 1
ATOM 1455 C CA . GLN A 1 93 ? -2.67172 -19.88278 -25.43154 1.000 64.66104 93 GLN A CA 1
ATOM 1456 C C . GLN A 1 93 ? -2.97856 -20.69834 -24.18202 1.000 68.11668 93 GLN A C 1
ATOM 1457 O O . GLN A 1 93 ? -2.05566 -21.18140 -23.51739 1.000 70.79382 93 GLN A O 1
ATOM 1471 N N . GLU A 1 94 ? -4.25942 -20.86359 -23.84655 1.000 64.69207 94 GLU A N 1
ATOM 1472 C CA . GLU A 1 94 ? -4.63764 -21.62385 -22.66260 1.000 68.72726 94 GLU A CA 1
ATOM 1473 C C . GLU A 1 94 ? -4.41234 -23.11729 -22.82655 1.000 66.51369 94 GLU A C 1
ATOM 1474 O O . GLU A 1 94 ? -4.51745 -23.85503 -21.83912 1.000 65.73362 94 GLU A O 1
ATOM 1486 N N . MET A 1 95 ? -4.10138 -23.57969 -24.03364 1.000 58.61556 95 MET A N 1
ATOM 1487 C CA . MET A 1 95 ? -3.85230 -24.99619 -24.24632 1.000 64.32090 95 MET A CA 1
ATOM 1488 C C . MET A 1 95 ? -2.38237 -25.38068 -24.12666 1.000 64.27791 95 MET A C 1
ATOM 1489 O O . MET A 1 95 ? -2.06805 -26.57353 -24.12775 1.000 60.02863 95 MET A O 1
ATOM 1503 N N . VAL A 1 96 ? -1.49111 -24.41038 -23.91698 1.000 66.29489 96 VAL A N 1
ATOM 1504 C CA . VAL A 1 96 ? -0.05717 -24.66217 -23.82333 1.000 64.11678 96 VAL A CA 1
ATOM 1505 C C . VAL A 1 96 ? 0.41232 -24.15479 -22.46261 1.000 70.30484 96 VAL A C 1
ATOM 1506 O O . VAL A 1 96 ? 0.07567 -23.04291 -22.07649 1.000 76.42256 96 VAL A O 1
ATOM 1519 N N . PRO A 1 97 ? 1.18465 -24.95477 -21.69889 1.000 72.02856 97 PRO A N 1
ATOM 1520 C CA . PRO A 1 97 ? 1.49290 -26.36651 -21.97803 1.000 69.82776 97 PRO A CA 1
ATOM 1521 C C . PRO A 1 97 ? 0.23500 -27.21667 -21.81526 1.000 66.44534 97 PRO A C 1
ATOM 1522 O O . PRO A 1 97 ? -0.62985 -26.85589 -21.01316 1.000 68.33723 97 PRO A O 1
ATOM 1533 N N . TRP A 1 98 ? 0.11454 -28.30923 -22.56330 1.000 71.45925 98 TRP A N 1
ATOM 1534 C CA . TRP A 1 98 ? -1.09987 -29.10900 -22.47997 1.000 73.44437 98 TRP A CA 1
ATOM 1535 C C . TRP A 1 98 ? -1.32107 -29.58411 -21.04875 1.000 73.82047 98 TRP A C 1
ATOM 1536 O O . TRP A 1 98 ? -0.38818 -30.02440 -20.37031 1.000 73.26005 98 TRP A O 1
ATOM 1557 N N . ASN A 1 99 ? -2.56504 -29.48696 -20.58591 1.000 71.52389 99 ASN A N 1
ATOM 1558 C CA . ASN A 1 99 ? -2.90862 -29.91526 -19.23343 1.000 69.78926 99 ASN A CA 1
ATOM 1559 C C . ASN A 1 99 ? -4.32214 -30.47030 -19.23491 1.000 70.48335 99 ASN A C 1
ATOM 1560 O O . ASN A 1 99 ? -5.26070 -29.77283 -19.63145 1.000 72.17091 99 ASN A O 1
ATOM 1571 N N . HIS A 1 100 ? -4.47204 -31.70966 -18.79053 1.000 65.97875 100 HIS A N 1
ATOM 1572 C CA . HIS A 1 100 ? -5.80092 -32.28476 -18.62529 1.000 65.35257 100 HIS A CA 1
ATOM 1573 C C . HIS A 1 100 ? -6.27267 -32.09477 -17.18578 1.000 78.21718 100 HIS A C 1
ATOM 1574 O O . HIS A 1 100 ? -5.52898 -32.41868 -16.25041 1.000 63.34207 100 HIS A O 1
ATOM 1588 N N . PRO A 1 101 ? -7.49402 -31.57898 -16.95874 1.000 75.32467 101 PRO A N 1
ATOM 1589 C CA . PRO A 1 101 ? -8.49827 -31.17856 -17.95778 1.000 62.31309 101 PRO A CA 1
ATOM 1590 C C . PRO A 1 101 ? -8.24606 -29.78337 -18.53230 1.000 68.59927 101 PRO A C 1
ATOM 1591 O O . PRO A 1 101 ? -7.70361 -28.93503 -17.83187 1.000 58.44164 101 PRO A O 1
ATOM 1602 N N . PRO A 1 102 ? -8.62583 -29.55089 -19.78757 1.000 61.44804 102 PRO A N 1
ATOM 1603 C CA . PRO A 1 102 ? -8.28532 -28.27957 -20.43404 1.000 59.99291 102 PRO A CA 1
ATOM 1604 C C . PRO A 1 102 ? -9.27353 -27.17037 -20.10209 1.000 56.60128 102 PRO A C 1
ATOM 1605 O O . PRO A 1 102 ? -10.38777 -27.39751 -19.62821 1.000 56.13136 102 PRO A O 1
ATOM 1616 N N . LYS A 1 103 ? -8.83102 -25.94501 -20.36717 1.000 53.13083 103 LYS A N 1
ATOM 1617 C CA . LYS A 1 103 ? -9.66146 -24.77223 -20.15284 1.000 53.50657 103 LYS A CA 1
ATOM 1618 C C . LYS A 1 103 ? -10.58518 -24.52834 -21.34308 1.000 53.42629 103 LYS A C 1
ATOM 1619 O O . LYS A 1 103 ? -10.18347 -24.64210 -22.50466 1.000 56.50037 103 LYS A O 1
ATOM 1638 N N . GLN A 1 104 ? -11.82864 -24.17868 -21.02787 1.000 55.34450 104 GLN A N 1
ATOM 1639 C CA . GLN A 1 104 ? -12.89824 -23.96288 -21.98779 1.000 49.39242 104 GLN A CA 1
ATOM 1640 C C . GLN A 1 104 ? -13.47543 -22.57744 -21.73917 1.000 55.47577 104 GLN A C 1
ATOM 1641 O O . GLN A 1 104 ? -13.93475 -22.28778 -20.63085 1.000 49.52411 104 GLN A O 1
ATOM 1655 N N . GLU A 1 105 ? -13.47498 -21.73400 -22.77428 1.000 51.61733 105 GLU A N 1
ATOM 1656 C CA . GLU A 1 105 ? -13.85782 -20.33362 -22.62743 1.000 56.06457 105 GLU A CA 1
ATOM 1657 C C . GLU A 1 105 ? -15.35608 -20.10053 -22.73184 1.000 46.97945 105 GLU A C 1
ATOM 1658 O O . GLU A 1 105 ? -15.86451 -19.12840 -22.16349 1.000 57.13803 105 GLU A O 1
ATOM 1670 N N . PHE A 1 106 ? -16.06877 -20.94241 -23.46922 1.000 47.44508 106 PHE A N 1
ATOM 1671 C CA . PHE A 1 106 ? -17.47120 -20.69382 -23.75884 1.000 47.79201 106 PHE A CA 1
ATOM 1672 C C . PHE A 1 106 ? -18.04291 -21.93962 -24.40422 1.000 46.85602 106 PHE A C 1
ATOM 1673 O O . PHE A 1 106 ? -17.34258 -22.65741 -25.12482 1.000 49.39771 106 PHE A O 1
ATOM 1690 N N . ILE A 1 107 ? -19.31943 -22.18791 -24.13872 1.000 44.39975 107 ILE A N 1
ATOM 1691 C CA . ILE A 1 107 ? -20.02455 -23.30108 -24.75266 1.000 55.53965 107 ILE A CA 1
ATOM 1692 C C . ILE A 1 107 ? -21.43657 -22.84453 -25.08145 1.000 58.79946 107 ILE A C 1
ATOM 1693 O O . ILE A 1 107 ? -22.16213 -22.37863 -24.19423 1.000 46.65649 107 ILE A O 1
ATOM 1709 N N . TYR A 1 108 ? -21.82571 -22.97969 -26.35135 1.000 42.86056 108 TYR A N 1
ATOM 1710 C CA . TYR A 1 108 ? -23.22837 -22.98429 -26.73351 1.000 40.26979 108 TYR A CA 1
ATOM 1711 C C . TYR A 1 108 ? -23.67996 -24.43271 -26.83872 1.000 41.93197 108 TYR A C 1
ATOM 1712 O O . TYR A 1 108 ? -23.03157 -25.24173 -27.51344 1.000 46.44847 108 TYR A O 1
ATOM 1730 N N . GLY A 1 109 ? -24.79277 -24.75003 -26.18079 1.000 41.44539 109 GLY A N 1
ATOM 1731 C CA . GLY A 1 109 ? -25.36142 -26.08376 -26.19060 1.000 41.55249 109 GLY A CA 1
ATOM 1732 C C . GLY A 1 109 ? -26.80855 -26.04408 -25.74458 1.000 48.82749 109 GLY A C 1
ATOM 1733 O O . GLY A 1 109 ? -27.14845 -25.30347 -24.81602 1.000 52.72214 109 GLY A O 1
ATOM 1737 N N . GLU A 1 110 ? -27.67177 -26.83121 -26.39048 1.000 50.22347 110 GLU A N 1
ATOM 1738 C CA . GLU A 1 110 ? -29.09911 -26.73278 -26.11934 1.000 51.94713 110 GLU A CA 1
ATOM 1739 C C . GLU A 1 110 ? -29.47481 -27.29696 -24.75680 1.000 48.45026 110 GLU A C 1
ATOM 1740 O O . GLU A 1 110 ? -30.50269 -26.89383 -24.20897 1.000 47.26253 110 GLU A O 1
ATOM 1752 N N . TRP A 1 111 ? -28.68255 -28.22074 -24.20355 1.000 48.03516 111 TRP A N 1
ATOM 1753 C CA . TRP A 1 111 ? -28.93342 -28.69111 -22.84218 1.000 54.00755 111 TRP A CA 1
ATOM 1754 C C . TRP A 1 111 ? -28.82046 -27.57228 -21.81827 1.000 49.65208 111 TRP A C 1
ATOM 1755 O O . TRP A 1 111 ? -29.22823 -27.76297 -20.66819 1.000 55.31795 111 TRP A O 1
ATOM 1776 N N . LEU A 1 112 ? -28.29362 -26.41414 -22.21427 1.000 52.97645 112 LEU A N 1
ATOM 1777 C CA . LEU A 1 112 ? -28.11116 -25.26894 -21.34070 1.000 48.92882 112 LEU A CA 1
ATOM 1778 C C . LEU A 1 112 ? -29.16226 -24.18442 -21.55476 1.000 50.82631 112 LEU A C 1
ATOM 1779 O O . LEU A 1 112 ? -29.06480 -23.10904 -20.94810 1.000 48.11576 112 LEU A O 1
ATOM 1795 N N . GLN A 1 113 ? -30.16395 -24.43450 -22.39808 1.000 57.30524 113 GLN A N 1
ATOM 1796 C CA . GLN A 1 113 ? -31.09155 -23.36976 -22.76837 1.000 60.99386 113 GLN A CA 1
ATOM 1797 C C . GLN A 1 113 ? -31.88115 -22.87437 -21.55662 1.000 48.89142 113 GLN A C 1
ATOM 1798 O O . GLN A 1 113 ? -31.99837 -21.66623 -21.33456 1.000 52.45175 113 GLN A O 1
ATOM 1812 N N . GLU A 1 114 ? -32.44407 -23.78852 -20.76801 1.000 55.58701 114 GLU A N 1
ATOM 1813 C CA . GLU A 1 114 ? -33.18770 -23.36917 -19.58106 1.000 60.17288 114 GLU A CA 1
ATOM 1814 C C . GLU A 1 114 ? -32.35064 -22.43209 -18.72320 1.000 53.52871 114 GLU A C 1
ATOM 1815 O O . GLU A 1 114 ? -32.82054 -21.37735 -18.28410 1.000 62.79841 114 GLU A O 1
ATOM 1827 N N . LEU A 1 115 ? -31.08385 -22.78632 -18.51380 1.000 56.61018 115 LEU A N 1
ATOM 1828 C CA . LEU A 1 115 ? -30.19291 -21.92409 -17.75017 1.000 51.30558 115 LEU A CA 1
ATOM 1829 C C . LEU A 1 115 ? -29.90732 -20.62359 -18.48496 1.000 59.38808 115 LEU A C 1
ATOM 1830 O O . LEU A 1 115 ? -29.81152 -19.56416 -17.85531 1.000 62.43317 115 LEU A O 1
ATOM 1846 N N . TYR A 1 116 ? -29.71730 -20.68404 -19.80855 1.000 60.93658 116 TYR A N 1
ATOM 1847 C CA . TYR A 1 116 ? -29.56457 -19.45117 -20.57437 1.000 60.56274 116 TYR A CA 1
ATOM 1848 C C . TYR A 1 116 ? -30.71847 -18.49853 -20.27582 1.000 57.12206 116 TYR A C 1
ATOM 1849 O O . TYR A 1 116 ? -30.51517 -17.29479 -20.06750 1.000 52.84008 116 TYR A O 1
ATOM 1867 N N . GLU A 1 117 ? -31.94244 -19.03143 -20.24546 1.000 54.96371 117 GLU A N 1
ATOM 1868 C CA . GLU A 1 117 ? -33.11445 -18.21265 -19.96419 1.000 67.20193 117 GLU A CA 1
ATOM 1869 C C . GLU A 1 117 ? -33.05852 -17.61689 -18.56533 1.000 69.26733 117 GLU A C 1
ATOM 1870 O O . GLU A 1 117 ? -33.64172 -16.55498 -18.32359 1.000 74.99836 117 GLU A O 1
ATOM 1882 N N . GLN A 1 118 ? -32.37118 -18.28048 -17.63298 1.000 65.13401 118 GLN A N 1
ATOM 1883 C CA . GLN A 1 118 ? -32.20691 -17.76952 -16.27692 1.000 63.69133 118 GLN A CA 1
ATOM 1884 C C . GLN A 1 118 ? -31.04745 -16.78722 -16.15389 1.000 65.33401 118 GLN A C 1
ATOM 1885 O O . GLN A 1 118 ? -30.63833 -16.46761 -15.03443 1.000 70.49765 118 GLN A O 1
ATOM 1899 N N . GLY A 1 119 ? -30.50112 -16.31367 -17.26569 1.000 64.65350 119 GLY A N 1
ATOM 1900 C CA . GLY A 1 119 ? -29.35515 -15.43346 -17.23726 1.000 61.32191 119 GLY A CA 1
ATOM 1901 C C . GLY A 1 119 ? -28.01516 -16.12998 -17.17112 1.000 63.95951 119 GLY A C 1
ATOM 1902 O O . GLY A 1 119 ? -26.98092 -15.44716 -17.14398 1.000 66.60318 119 GLY A O 1
ATOM 1906 N N . TYR A 1 120 ? -27.99028 -17.45967 -17.14925 1.000 56.62434 120 TYR A N 1
ATOM 1907 C CA . TYR A 1 120 ? -26.72001 -18.15342 -17.03618 1.000 51.38992 120 TYR A CA 1
ATOM 1908 C C . TYR A 1 120 ? -25.80471 -17.76885 -18.19010 1.000 67.22419 120 TYR A C 1
ATOM 1909 O O . TYR A 1 120 ? -26.23329 -17.63759 -19.34213 1.000 68.27657 120 TYR A O 1
ATOM 1927 N N . ILE A 1 121 ? -24.52843 -17.61259 -17.87018 1.000 67.10309 121 ILE A N 1
ATOM 1928 C CA . ILE A 1 121 ? -23.53957 -17.07134 -18.78980 1.000 63.54869 121 ILE A CA 1
ATOM 1929 C C . ILE A 1 121 ? -22.29432 -17.94270 -18.67031 1.000 61.10371 121 ILE A C 1
ATOM 1930 O O . ILE A 1 121 ? -21.63204 -17.91890 -17.62396 1.000 62.14579 121 ILE A O 1
ATOM 1946 N N . PRO A 1 122 ? -21.93898 -18.73145 -19.68611 1.000 57.59318 122 PRO A N 1
ATOM 1947 C CA . PRO A 1 122 ? -20.77160 -19.61294 -19.54334 1.000 52.07442 122 PRO A CA 1
ATOM 1948 C C . PRO A 1 122 ? -19.52686 -18.83832 -19.13098 1.000 63.08658 122 PRO A C 1
ATOM 1949 O O . PRO A 1 122 ? -19.16241 -17.83197 -19.74239 1.000 56.17579 122 PRO A O 1
ATOM 1960 N N . GLN A 1 123 ? -18.89312 -19.29985 -18.05768 1.000 60.33055 123 GLN A N 1
ATOM 1961 C CA . GLN A 1 123 ? -17.64510 -18.74504 -17.56205 1.000 68.45215 123 GLN A CA 1
ATOM 1962 C C . GLN A 1 123 ? -16.52447 -19.73077 -17.85341 1.000 62.30093 123 GLN A C 1
ATOM 1963 O O . GLN A 1 123 ? -16.76622 -20.91441 -18.10519 1.000 56.77713 123 GLN A O 1
ATOM 1977 N N . LYS A 1 124 ? -15.29089 -19.23136 -17.82371 1.000 65.62960 124 LYS A N 1
ATOM 1978 C CA . LYS A 1 124 ? -14.14243 -20.10617 -18.00640 1.000 66.01211 124 LYS A CA 1
ATOM 1979 C C . LYS A 1 124 ? -14.25375 -21.28615 -17.05316 1.000 67.79376 124 LYS A C 1
ATOM 1980 O O . LYS A 1 124 ? -14.46079 -21.10938 -15.85085 1.000 71.00150 124 LYS A O 1
ATOM 1999 N N . GLU A 1 125 ? -14.12558 -22.49455 -17.59060 1.000 66.96411 125 GLU A N 1
ATOM 2000 C CA . GLU A 1 125 ? -14.23691 -23.68720 -16.76740 1.000 65.95725 125 GLU A CA 1
ATOM 2001 C C . GLU A 1 125 ? -13.29503 -24.75009 -17.30532 1.000 67.17591 125 GLU A C 1
ATOM 2002 O O . GLU A 1 125 ? -12.77114 -24.64865 -18.41930 1.000 65.53766 125 GLU A O 1
ATOM 2014 N N . LEU A 1 126 ? -13.09085 -25.77954 -16.49176 1.000 47.59339 126 LEU A N 1
ATOM 2015 C CA . LEU A 1 126 ? -12.29656 -26.93794 -16.86552 1.000 54.48639 126 LEU A CA 1
ATOM 2016 C C . LEU A 1 126 ? -13.26039 -28.03216 -17.29093 1.000 55.71200 126 LEU A C 1
ATOM 2017 O O . LEU A 1 126 ? -14.27901 -28.25206 -16.63012 1.000 64.75153 126 LEU A O 1
ATOM 2033 N N . ASN A 1 127 ? -12.96149 -28.68920 -18.40923 1.000 61.45484 127 ASN A N 1
ATOM 2034 C CA . ASN A 1 127 ? -13.89078 -29.64338 -19.01395 1.000 60.42706 127 ASN A CA 1
ATOM 2035 C C . ASN A 1 127 ? -13.08921 -30.85273 -19.47805 1.000 65.51137 127 ASN A C 1
ATOM 2036 O O . ASN A 1 127 ? -12.49613 -30.83800 -20.56247 1.000 54.34769 127 ASN A O 1
ATOM 2047 N N . SER A 1 128 ? -13.08948 -31.90557 -18.66087 1.000 53.22128 128 SER A N 1
ATOM 2048 C CA . SER A 1 128 ? -12.36705 -33.11493 -19.03074 1.000 59.78163 128 SER A CA 1
ATOM 2049 C C . SER A 1 128 ? -12.85842 -33.67957 -20.35632 1.000 56.24344 128 SER A C 1
ATOM 2050 O O . SER A 1 128 ? -12.07866 -34.28588 -21.09866 1.000 65.46198 128 SER A O 1
ATOM 2058 N N . ASP A 1 129 ? -14.13988 -33.48678 -20.67742 1.000 56.02124 129 ASP A N 1
ATOM 2059 C CA . ASP A 1 129 ? -14.67092 -34.02826 -21.92155 1.000 57.73026 129 ASP A CA 1
ATOM 2060 C C . ASP A 1 129 ? -14.07451 -33.32837 -23.13452 1.000 52.01429 129 ASP A C 1
ATOM 2061 O O . ASP A 1 129 ? -13.98712 -33.92503 -24.21296 1.000 62.32134 129 ASP A O 1
ATOM 2070 N N . LEU A 1 130 ? -13.67027 -32.06576 -22.98286 1.000 57.41287 130 LEU A N 1
ATOM 2071 C CA . LEU A 1 130 ? -13.07014 -31.33616 -24.09253 1.000 61.18700 130 LEU A CA 1
ATOM 2072 C C . LEU A 1 130 ? -11.77627 -31.98437 -24.56224 1.000 61.46110 130 LEU A C 1
ATOM 2073 O O . LEU A 1 130 ? -11.37326 -31.78916 -25.71469 1.000 50.76321 130 LEU A O 1
ATOM 2089 N N . THR A 1 131 ? -11.11602 -32.75828 -23.70403 1.000 49.25941 131 THR A N 1
ATOM 2090 C CA . THR A 1 131 ? -9.92298 -33.46697 -24.15245 1.000 58.23547 131 THR A CA 1
ATOM 2091 C C . THR A 1 131 ? -10.25698 -34.49171 -25.22965 1.000 50.65830 131 THR A C 1
ATOM 2092 O O . THR A 1 131 ? -9.44286 -34.74414 -26.12260 1.000 51.92065 131 THR A O 1
ATOM 2103 N N . ILE A 1 132 ? -11.42920 -35.11495 -25.14511 1.000 51.82598 132 ILE A N 1
ATOM 2104 C CA . ILE A 1 132 ? -11.83998 -36.06832 -26.16958 1.000 50.85625 132 ILE A CA 1
ATOM 2105 C C . ILE A 1 132 ? -12.26195 -35.33993 -27.43638 1.000 55.90457 132 ILE A C 1
ATOM 2106 O O . ILE A 1 132 ? -12.05616 -35.84359 -28.54937 1.000 53.31412 132 ILE A O 1
ATOM 2122 N N . MET A 1 133 ? -12.85310 -34.15360 -27.28768 1.000 50.48193 133 MET A N 1
ATOM 2123 C CA . MET A 1 133 ? -13.25535 -33.36330 -28.44158 1.000 56.44669 133 MET A CA 1
ATOM 2124 C C . MET A 1 133 ? -12.03801 -32.87296 -29.20914 1.000 53.28706 133 MET A C 1
ATOM 2125 O O . MET A 1 133 ? -11.93404 -33.07493 -30.42462 1.000 57.30667 133 MET A O 1
ATOM 2139 N N . LEU A 1 134 ? -11.10355 -32.22731 -28.51025 1.000 46.49970 134 LEU A N 1
ATOM 2140 C CA . LEU A 1 134 ? -9.89022 -31.75220 -29.16426 1.000 48.12336 134 LEU A CA 1
ATOM 2141 C C . LEU A 1 134 ? -9.13204 -32.90525 -29.80493 1.000 54.80661 134 LEU A C 1
ATOM 2142 O O . LEU A 1 134 ? -8.54365 -32.75151 -30.88178 1.000 58.03586 134 LEU A O 1
ATOM 2158 N N . TYR A 1 135 ? -9.13318 -34.07194 -29.16066 1.000 58.21187 135 TYR A N 1
ATOM 2159 C CA . TYR A 1 135 ? -8.52021 -35.24467 -29.77548 1.000 53.33015 135 TYR A CA 1
ATOM 2160 C C . TYR A 1 135 ? -9.26982 -35.63865 -31.04113 1.000 58.89319 135 TYR A C 1
ATOM 2161 O O . TYR A 1 135 ? -8.66163 -35.87945 -32.09015 1.000 58.42114 135 TYR A O 1
ATOM 2179 N N . GLN A 1 136 ? -10.59888 -35.70646 -30.95632 1.000 57.49362 136 GLN A N 1
ATOM 2180 C CA . GLN A 1 136 ? -11.41527 -36.00927 -32.12643 1.000 59.43517 136 GLN A CA 1
ATOM 2181 C C . GLN A 1 136 ? -11.20488 -34.96786 -33.21829 1.000 57.64054 136 GLN A C 1
ATOM 2182 O O . GLN A 1 136 ? -10.86211 -35.29985 -34.35623 1.000 64.09420 136 GLN A O 1
ATOM 2196 N N . ALA A 1 137 ? -11.40779 -33.69274 -32.88050 1.000 57.58238 137 ALA A N 1
ATOM 2197 C CA . ALA A 1 137 ? -11.28764 -32.63063 -33.87183 1.000 48.78004 137 ALA A CA 1
ATOM 2198 C C . ALA A 1 137 ? -9.89626 -32.59997 -34.49184 1.000 61.73809 137 ALA A C 1
ATOM 2199 O O . ALA A 1 137 ? -9.75528 -32.42574 -35.70819 1.000 55.45782 137 ALA A O 1
ATOM 2206 N N . LYS A 1 138 ? -8.85543 -32.76159 -33.67065 1.000 59.92535 138 LYS A N 1
ATOM 2207 C CA . LYS A 1 138 ? -7.48902 -32.67938 -34.17793 1.000 58.31746 138 LYS A CA 1
ATOM 2208 C C . LYS A 1 138 ? -7.21872 -33.73705 -35.23921 1.000 63.76123 138 LYS A C 1
ATOM 2209 O O . LYS A 1 138 ? -6.43768 -33.49769 -36.16756 1.000 65.84091 138 LYS A O 1
ATOM 2228 N N . ARG A 1 139 ? -7.86219 -34.90183 -35.13570 1.000 63.55651 139 ARG A N 1
ATOM 2229 C CA . ARG A 1 139 ? -7.60694 -35.96805 -36.09772 1.000 64.46411 139 ARG A CA 1
ATOM 2230 C C . ARG A 1 139 ? -8.42013 -35.80001 -37.37322 1.000 62.53453 139 ARG A C 1
ATOM 2231 O O . ARG A 1 139 ? -7.94812 -36.17308 -38.45271 1.000 65.81045 139 ARG A O 1
ATOM 2252 N N . LYS A 1 140 ? -9.63739 -35.26942 -37.27980 1.000 58.76769 140 LYS A N 1
ATOM 2253 C CA . LYS A 1 140 ? -10.42528 -34.99559 -38.47729 1.000 56.24281 140 LYS A CA 1
ATOM 2254 C C . LYS A 1 140 ? -11.35013 -33.82146 -38.21144 1.000 59.00548 140 LYS A C 1
ATOM 2255 O O . LYS A 1 140 ? -12.20396 -33.88496 -37.31952 1.000 53.30605 140 LYS A O 1
ATOM 2274 N N . ASN A 1 141 ? -11.18337 -32.76338 -38.99999 1.000 53.80654 141 ASN A N 1
ATOM 2275 C CA . ASN A 1 141 ? -12.00233 -31.57125 -38.89193 1.000 52.13936 141 ASN A CA 1
ATOM 2276 C C . ASN A 1 141 ? -12.15193 -30.95250 -40.27230 1.000 50.74617 141 ASN A C 1
ATOM 2277 O O . ASN A 1 141 ? -11.44039 -31.30756 -41.21757 1.000 56.73263 141 ASN A O 1
ATOM 2288 N N . LYS A 1 142 ? -13.07158 -29.99504 -40.37570 1.000 50.78001 142 LYS A N 1
ATOM 2289 C CA . LYS A 1 142 ? -13.22282 -29.17204 -41.57212 1.000 50.82227 142 LYS A CA 1
ATOM 2290 C C . LYS A 1 142 ? -13.02350 -27.71587 -41.18239 1.000 48.65825 142 LYS A C 1
ATOM 2291 O O . LYS A 1 142 ? -13.79676 -27.17308 -40.38433 1.000 50.54995 142 LYS A O 1
ATOM 2310 N N . ARG A 1 143 ? -11.98215 -27.09017 -41.72956 1.000 43.49311 143 ARG A N 1
ATOM 2311 C CA . ARG A 1 143 ? -11.75043 -25.66615 -41.51675 1.000 49.37223 143 ARG A CA 1
ATOM 2312 C C . ARG A 1 143 ? -12.69014 -24.86806 -42.41221 1.000 50.87097 143 ARG A C 1
ATOM 2313 O O . ARG A 1 143 ? -12.67313 -25.02715 -43.63871 1.000 55.26547 143 ARG A O 1
ATOM 2334 N N . ILE A 1 144 ? -13.51659 -24.01803 -41.80304 1.000 47.82359 144 ILE A N 1
ATOM 2335 C CA . ILE A 1 144 ? -14.42245 -23.14618 -42.53951 1.000 46.34113 144 ILE A CA 1
ATOM 2336 C C . ILE A 1 144 ? -14.07428 -21.67951 -42.37376 1.000 48.04734 144 ILE A C 1
ATOM 2337 O O . ILE A 1 144 ? -14.73504 -20.82392 -42.97651 1.000 52.84875 144 ILE A O 1
ATOM 2353 N N . TYR A 1 145 ? -13.08039 -21.35581 -41.55424 1.000 56.04221 145 TYR A N 1
ATOM 2354 C CA . TYR A 1 145 ? -12.53680 -20.00804 -41.52324 1.000 49.88380 145 TYR A CA 1
ATOM 2355 C C . TYR A 1 145 ? -11.21702 -20.04719 -40.77920 1.000 61.27133 145 TYR A C 1
ATOM 2356 O O . TYR A 1 145 ? -11.07785 -20.78650 -39.79843 1.000 53.15991 145 TYR A O 1
ATOM 2374 N N . GLY A 1 146 ? -10.26285 -19.24090 -41.23562 1.000 54.62191 146 GLY A N 1
ATOM 2375 C CA . GLY A 1 146 ? -9.00581 -19.10294 -40.52647 1.000 54.86398 146 GLY A CA 1
ATOM 2376 C C . GLY A 1 146 ? -7.81307 -19.38472 -41.41214 1.000 59.60422 146 GLY A C 1
ATOM 2377 O O . GLY A 1 146 ? -7.94266 -20.06005 -42.43750 1.000 51.63576 146 GLY A O 1
ATOM 2381 N N . ASN A 1 147 ? -6.64677 -18.87094 -41.03039 1.000 57.10230 147 ASN A N 1
ATOM 2382 C CA . ASN A 1 147 ? -5.43939 -19.02399 -41.82695 1.000 58.53317 147 ASN A CA 1
ATOM 2383 C C . ASN A 1 147 ? -4.63105 -20.25895 -41.45615 1.000 64.39383 147 ASN A C 1
ATOM 2384 O O . ASN A 1 147 ? -3.60445 -20.51439 -42.09440 1.000 66.36823 147 ASN A O 1
ATOM 2395 N N . TYR A 1 148 ? -5.05625 -21.03065 -40.45270 1.000 60.01521 148 TYR A N 1
ATOM 2396 C CA . TYR A 1 148 ? -4.27723 -22.16261 -39.96705 1.000 57.18999 148 TYR A CA 1
ATOM 2397 C C . TYR A 1 148 ? -5.15795 -23.39567 -39.82345 1.000 47.16227 148 TYR A C 1
ATOM 2398 O O . TYR A 1 148 ? -6.35275 -23.29737 -39.53713 1.000 55.94352 148 TYR A O 1
ATOM 2416 N N . ASP A 1 149 ? -4.56147 -24.55779 -40.07852 1.000 50.02677 149 ASP A N 1
ATOM 2417 C CA . ASP A 1 149 ? -5.20509 -25.82109 -39.75530 1.000 54.15777 149 ASP A CA 1
ATOM 2418 C C . ASP A 1 149 ? -5.24665 -25.98836 -38.24006 1.000 57.13356 149 ASP A C 1
ATOM 2419 O O . ASP A 1 149 ? -4.38293 -25.49015 -37.51351 1.000 52.80672 149 ASP A O 1
ATOM 2428 N N . LEU A 1 150 ? -6.27033 -26.69413 -37.76324 1.000 58.47932 150 LEU A N 1
ATOM 2429 C CA . LEU A 1 150 ? -6.45300 -26.84061 -36.32457 1.000 54.63188 150 LEU A CA 1
ATOM 2430 C C . LEU A 1 150 ? -5.20422 -27.41922 -35.67026 1.000 55.65132 150 LEU A C 1
ATOM 2431 O O . LEU A 1 150 ? -4.75841 -26.93295 -34.62436 1.000 62.54000 150 LEU A O 1
ATOM 2447 N N . GLU A 1 151 ? -4.61164 -28.44656 -36.28652 1.000 56.05908 151 GLU A N 1
ATOM 2448 C CA . GLU A 1 151 ? -3.45697 -29.11245 -35.69065 1.000 57.54897 151 GLU A CA 1
ATOM 2449 C C . GLU A 1 151 ? -2.31535 -28.13489 -35.43128 1.000 65.96952 151 GLU A C 1
ATOM 2450 O O . GLU A 1 151 ? -1.46696 -28.37935 -34.56195 1.000 55.20371 151 GLU A O 1
ATOM 2462 N N . GLU A 1 152 ? -2.26484 -27.03109 -36.18085 1.000 64.03572 152 GLU A N 1
ATOM 2463 C CA . GLU A 1 152 ? -1.23257 -26.02585 -35.95311 1.000 60.75177 152 GLU A CA 1
ATOM 2464 C C . GLU A 1 152 ? -1.50653 -25.16830 -34.72655 1.000 57.13764 152 GLU A C 1
ATOM 2465 O O . GLU A 1 152 ? -0.60328 -24.46576 -34.25737 1.000 57.54299 152 GLU A O 1
ATOM 2477 N N . LEU A 1 153 ? -2.73376 -25.18151 -34.21971 1.000 57.10915 153 LEU A N 1
ATOM 2478 C CA . LEU A 1 153 ? -3.12108 -24.33494 -33.10692 1.000 59.29717 153 LEU A CA 1
ATOM 2479 C C . LEU A 1 153 ? -3.24153 -25.10218 -31.79932 1.000 50.91940 153 LEU A C 1
ATOM 2480 O O . LEU A 1 153 ? -3.57137 -24.49732 -30.77664 1.000 62.07374 153 LEU A O 1
ATOM 2496 N N . LEU A 1 154 ? -2.97734 -26.41000 -31.80824 1.000 55.16670 154 LEU A N 1
ATOM 2497 C CA . LEU A 1 154 ? -3.14336 -27.26176 -30.64394 1.000 64.33992 154 LEU A CA 1
ATOM 2498 C C . LEU A 1 154 ? -1.88659 -28.09552 -30.41809 1.000 66.90256 154 LEU A C 1
ATOM 2499 O O . LEU A 1 154 ? -1.33640 -28.65386 -31.37540 1.000 62.92971 154 LEU A O 1
ATOM 2515 N N . PRO A 1 155 ? -1.42324 -28.21192 -29.17320 1.000 63.81428 155 PRO A N 1
ATOM 2516 C CA . PRO A 1 155 ? -0.28924 -29.10257 -28.89640 1.000 61.36332 155 PRO A CA 1
ATOM 2517 C C . PRO A 1 155 ? -0.67464 -30.56038 -29.08849 1.000 64.27162 155 PRO A C 1
ATOM 2518 O O . PRO A 1 155 ? -1.85182 -30.92107 -29.15635 1.000 67.68857 155 PRO A O 1
ATOM 2529 N N . ASP A 1 156 ? 0.34564 -31.40976 -29.17791 1.000 69.42948 156 ASP A N 1
ATOM 2530 C CA . ASP A 1 156 ? 0.10533 -32.84504 -29.15236 1.000 73.83154 156 ASP A CA 1
ATOM 2531 C C . ASP A 1 156 ? -0.63716 -33.19229 -27.86969 1.000 77.40703 156 ASP A C 1
ATOM 2532 O O . ASP A 1 156 ? -0.27258 -32.72718 -26.78648 1.000 75.62255 156 ASP A O 1
ATOM 2541 N N . ILE A 1 157 ? -1.70262 -33.96774 -27.99218 1.000 72.67398 157 ILE A N 1
ATOM 2542 C CA . ILE A 1 157 ? -2.50749 -34.35271 -26.83636 1.000 69.21226 157 ILE A CA 1
ATOM 2543 C C . ILE A 1 157 ? -2.23824 -35.83313 -26.56143 1.000 79.32681 157 ILE A C 1
ATOM 2544 O O . ILE A 1 157 ? -2.59096 -36.68451 -27.39152 1.000 72.71653 157 ILE A O 1
ATOM 2560 N N . PRO A 1 158 ? -1.62200 -36.18369 -25.43519 1.000 73.50627 158 PRO A N 1
ATOM 2561 C CA . PRO A 1 158 ? -1.34548 -37.60080 -25.16320 1.000 74.37602 158 PRO A CA 1
ATOM 2562 C C . PRO A 1 158 ? -2.63990 -38.39210 -25.08332 1.000 76.60251 158 PRO A C 1
ATOM 2563 O O . PRO A 1 158 ? -3.59985 -37.98057 -24.42689 1.000 75.64228 158 PRO A O 1
ATOM 2574 N N . PHE A 1 159 ? -2.66753 -39.53427 -25.76730 1.000 76.60951 159 PHE A N 1
ATOM 2575 C CA . PHE A 1 159 ? -3.84027 -40.39042 -25.67706 1.000 76.57996 159 PHE A CA 1
ATOM 2576 C C . PHE A 1 159 ? -4.08998 -40.85765 -24.25045 1.000 78.36395 159 PHE A C 1
ATOM 2577 O O . PHE A 1 159 ? -5.22695 -41.20145 -23.90927 1.000 77.89410 159 PHE A O 1
ATOM 2594 N N . SER A 1 160 ? -3.05454 -40.88190 -23.41012 1.000 77.06363 160 SER A N 1
ATOM 2595 C CA . SER A 1 160 ? -3.25852 -41.22759 -22.00972 1.000 75.30000 160 SER A CA 1
ATOM 2596 C C . SER A 1 160 ? -4.24296 -40.26688 -21.35418 1.000 77.79321 160 SER A C 1
ATOM 2597 O O . SER A 1 160 ? -5.08209 -40.68060 -20.54519 1.000 81.65855 160 SER A O 1
ATOM 2605 N N . ASP A 1 161 ? -4.16071 -38.97710 -21.69722 1.000 76.32579 161 ASP A N 1
ATOM 2606 C CA . ASP A 1 161 ? -5.12037 -38.01466 -21.16781 1.000 75.96859 161 ASP A CA 1
ATOM 2607 C C . ASP A 1 161 ? -6.51804 -38.27711 -21.70942 1.000 73.15380 161 ASP A C 1
ATOM 2608 O O . ASP A 1 161 ? -7.50778 -38.03156 -21.01300 1.000 70.01258 161 ASP A O 1
ATOM 2617 N N . VAL A 1 162 ? -6.62225 -38.78130 -22.93959 1.000 67.89708 162 VAL A N 1
ATOM 2618 C CA . VAL A 1 162 ? -7.92628 -39.16117 -23.47231 1.000 72.08315 162 VAL A CA 1
ATOM 2619 C C . VAL A 1 162 ? -8.49349 -40.32449 -22.67350 1.000 72.48449 162 VAL A C 1
ATOM 2620 O O . VAL A 1 162 ? -9.69443 -40.39303 -22.38423 1.000 71.68139 162 VAL A O 1
ATOM 2633 N N . ARG A 1 163 ? -7.63661 -41.25067 -22.28621 1.000 75.81008 163 ARG A N 1
ATOM 2634 C CA . ARG A 1 163 ? -8.08845 -42.32914 -21.42504 1.000 73.08700 163 ARG A CA 1
ATOM 2635 C C . ARG A 1 163 ? -8.55435 -41.80462 -20.07231 1.000 65.36131 163 ARG A C 1
ATOM 2636 O O . ARG A 1 163 ? -9.63781 -42.14595 -19.58326 1.000 59.55886 163 ARG A O 1
ATOM 2657 N N . ARG A 1 164 ? -7.70932 -41.04501 -19.40873 1.000 65.57326 164 ARG A N 1
ATOM 2658 C CA . ARG A 1 164 ? -8.16471 -40.43354 -18.18164 1.000 68.96901 164 ARG A CA 1
ATOM 2659 C C . ARG A 1 164 ? -9.48848 -39.72286 -18.37019 1.000 74.84809 164 ARG A C 1
ATOM 2660 O O . ARG A 1 164 ? -10.27789 -39.64066 -17.42566 1.000 71.30186 164 ARG A O 1
ATOM 2681 N N . ALA A 1 165 ? -9.70019 -39.11226 -19.54312 1.000 70.92898 165 ALA A N 1
ATOM 2682 C CA . ALA A 1 165 ? -10.93744 -38.38692 -19.81068 1.000 65.70495 165 ALA A CA 1
ATOM 2683 C C . ALA A 1 165 ? -12.13326 -39.33138 -19.85114 1.000 62.02228 165 ALA A C 1
ATOM 2684 O O . ALA A 1 165 ? -13.15303 -39.09320 -19.19160 1.000 58.45766 165 ALA A O 1
ATOM 2691 N N . ILE A 1 166 ? -12.02635 -40.41341 -20.62538 1.000 65.06543 166 ILE A N 1
ATOM 2692 C CA . ILE A 1 166 ? -13.15382 -41.33063 -20.77053 1.000 64.17241 166 ILE A CA 1
ATOM 2693 C C . ILE A 1 166 ? -13.52053 -41.95537 -19.42899 1.000 75.55714 166 ILE A C 1
ATOM 2694 O O . ILE A 1 166 ? -14.70345 -42.05571 -19.07651 1.000 75.62578 166 ILE A O 1
ATOM 2710 N N . MET A 1 167 ? -12.52212 -42.39670 -18.66094 1.000 64.99397 167 MET A N 1
ATOM 2711 C CA . MET A 1 167 ? -12.81441 -43.07870 -17.40584 1.000 68.32942 167 MET A CA 1
ATOM 2712 C C . MET A 1 167 ? -13.48547 -42.14267 -16.41013 1.000 69.19758 167 MET A C 1
ATOM 2713 O O . MET A 1 167 ? -14.44062 -42.52393 -15.72516 1.000 64.52081 167 MET A O 1
ATOM 2727 N N . ASP A 1 168 ? -12.99738 -40.91162 -16.30743 1.000 68.32784 168 ASP A N 1
ATOM 2728 C CA . ASP A 1 168 ? -13.59091 -39.98174 -15.35519 1.000 71.18334 168 ASP A CA 1
ATOM 2729 C C . ASP A 1 168 ? -15.04094 -39.66870 -15.72477 1.000 70.44644 168 ASP A C 1
ATOM 2730 O O . ASP A 1 168 ? -15.89999 -39.54019 -14.84542 1.000 75.88606 168 ASP A O 1
ATOM 2739 N N . SER A 1 169 ? -15.35050 -39.62763 -17.02178 1.000 72.48437 169 SER A N 1
ATOM 2740 C CA . SER A 1 169 ? -16.72424 -39.35971 -17.43988 1.000 70.11981 169 SER A CA 1
ATOM 2741 C C . SER A 1 169 ? -17.63160 -40.55153 -17.16768 1.000 70.33675 169 SER A C 1
ATOM 2742 O O . SER A 1 169 ? -18.78539 -40.38158 -16.75224 1.000 75.04281 169 SER A O 1
ATOM 2750 N N . SER A 1 170 ? -17.12727 -41.76686 -17.38908 1.000 73.38166 170 SER A N 1
ATOM 2751 C CA . SER A 1 170 ? -17.91678 -42.95206 -17.07509 1.000 71.39114 170 SER A CA 1
ATOM 2752 C C . SER A 1 170 ? -18.24133 -43.01817 -15.58997 1.000 73.78238 170 SER A C 1
ATOM 2753 O O . SER A 1 170 ? -19.32183 -43.48230 -15.20677 1.000 73.45556 170 SER A O 1
ATOM 2761 N N . GLU A 1 171 ? -17.31937 -42.55840 -14.74051 1.000 76.58315 171 GLU A N 1
ATOM 2762 C CA . GLU A 1 171 ? -17.50232 -42.70306 -13.29990 1.000 80.11478 171 GLU A CA 1
ATOM 2763 C C . GLU A 1 171 ? -18.72983 -41.94063 -12.81876 1.000 84.13632 171 GLU A C 1
ATOM 2764 O O . GLU A 1 171 ? -19.46019 -42.41510 -11.94027 1.000 79.04211 171 GLU A O 1
ATOM 2776 N N . GLU A 1 172 ? -18.96973 -40.75174 -13.37176 1.000 81.82839 172 GLU A N 1
ATOM 2777 C CA . GLU A 1 172 ? -20.18718 -40.01876 -13.05730 1.000 78.88049 172 GLU A CA 1
ATOM 2778 C C . GLU A 1 172 ? -21.35908 -40.46932 -13.91495 1.000 79.94590 172 GLU A C 1
ATOM 2779 O O . GLU A 1 172 ? -22.51245 -40.29580 -13.50719 1.000 80.98209 172 GLU A O 1
ATOM 2791 N N . LEU A 1 173 ? -21.08311 -41.05092 -15.08442 1.000 82.58226 173 LEU A N 1
ATOM 2792 C CA . LEU A 1 173 ? -22.15018 -41.55195 -15.94711 1.000 76.50722 173 LEU A CA 1
ATOM 2793 C C . LEU A 1 173 ? -22.92169 -42.68408 -15.28170 1.000 78.65488 173 LEU A C 1
ATOM 2794 O O . LEU A 1 173 ? -24.15699 -42.72076 -15.33414 1.000 82.45418 173 LEU A O 1
ATOM 2810 N N . ILE A 1 174 ? -22.21895 -43.61310 -14.63579 1.000 78.46318 174 ILE A N 1
ATOM 2811 C CA . ILE A 1 174 ? -22.88497 -44.72710 -13.97398 1.000 79.85582 174 ILE A CA 1
ATOM 2812 C C . ILE A 1 174 ? -23.77540 -44.24927 -12.83740 1.000 79.82856 174 ILE A C 1
ATOM 2813 O O . ILE A 1 174 ? -24.68862 -44.97003 -12.42073 1.000 79.92759 174 ILE A O 1
ATOM 2829 N N . ASP A 1 175 ? -23.52335 -43.05127 -12.31093 1.000 80.77916 175 ASP A N 1
ATOM 2830 C CA . ASP A 1 175 ? -24.29259 -42.51740 -11.19481 1.000 83.90617 175 ASP A CA 1
ATOM 2831 C C . ASP A 1 175 ? -25.43837 -41.62364 -11.64362 1.000 85.06686 175 ASP A C 1
ATOM 2832 O O . ASP A 1 175 ? -26.25248 -41.21415 -10.80466 1.000 83.06721 175 ASP A O 1
ATOM 2841 N N . ASN A 1 176 ? -25.54161 -41.35503 -12.94353 1.000 76.93238 176 ASN A N 1
ATOM 2842 C CA . ASN A 1 176 ? -26.47218 -40.37032 -13.46878 1.000 76.26590 176 ASN A CA 1
ATOM 2843 C C . ASN A 1 176 ? -27.07467 -40.82875 -14.77924 1.000 79.54973 176 ASN A C 1
ATOM 2844 O O . ASN A 1 176 ? -27.20151 -40.06470 -15.73825 1.000 87.97420 176 ASN A O 1
ATOM 2855 N N . TYR A 1 177 ? -27.44166 -42.09786 -14.82916 1.000 78.95218 177 TYR A N 1
ATOM 2856 C CA . TYR A 1 177 ? -28.13830 -42.62942 -15.98253 1.000 82.12249 177 TYR A CA 1
ATOM 2857 C C . TYR A 1 177 ? -29.64413 -42.62465 -15.79580 1.000 82.77502 177 TYR A C 1
ATOM 2858 O O . TYR A 1 177 ? -30.36907 -42.73531 -16.78881 1.000 70.63481 177 TYR A O 1
ATOM 2876 N N . GLN A 1 178 ? -30.12103 -42.49540 -14.55302 1.000 74.55859 178 GLN A N 1
ATOM 2877 C CA . GLN A 1 178 ? -31.54218 -42.34223 -14.27336 1.000 70.44594 178 GLN A CA 1
ATOM 2878 C C . GLN A 1 178 ? -32.10558 -41.22396 -15.13420 1.000 81.65000 178 GLN A C 1
ATOM 2879 O O . GLN A 1 178 ? -31.82226 -40.05114 -14.86968 1.000 79.98171 178 GLN A O 1
ATOM 2893 N N . ASP A 1 179 ? -32.82616 -41.59369 -16.20291 1.000 88.23022 179 ASP A N 1
ATOM 2894 C CA . ASP A 1 179 ? -33.68662 -40.71722 -16.99928 1.000 87.06102 179 ASP A CA 1
ATOM 2895 C C . ASP A 1 179 ? -33.02838 -40.17938 -18.26770 1.000 86.94920 179 ASP A C 1
ATOM 2896 O O . ASP A 1 179 ? -33.71163 -39.59958 -19.11870 1.000 93.08162 179 ASP A O 1
ATOM 2905 N N . ASP A 1 180 ? -31.71523 -40.34769 -18.40760 1.000 85.92318 180 ASP A N 1
ATOM 2906 C CA . ASP A 1 180 ? -31.07257 -40.19042 -19.70945 1.000 87.97436 180 ASP A CA 1
ATOM 2907 C C . ASP A 1 180 ? -30.45266 -41.53435 -20.07959 1.000 87.83250 180 ASP A C 1
ATOM 2908 O O . ASP A 1 180 ? -29.28373 -41.60482 -20.47398 1.000 86.84889 180 ASP A O 1
ATOM 2917 N N . GLU A 1 181 ? -31.24271 -42.60692 -19.94800 1.000 84.20345 181 GLU A N 1
ATOM 2918 C CA . GLU A 1 181 ? -30.70644 -43.95934 -20.08407 1.000 78.17081 181 GLU A CA 1
ATOM 2919 C C . GLU A 1 181 ? -30.05382 -44.16613 -21.44013 1.000 77.53758 181 GLU A C 1
ATOM 2920 O O . GLU A 1 181 ? -28.90973 -44.62944 -21.52703 1.000 77.76132 181 GLU A O 1
ATOM 2932 N N . THR A 1 182 ? -30.77590 -43.84601 -22.51737 1.000 74.77242 182 THR A N 1
ATOM 2933 C CA . THR A 1 182 ? -30.27612 -44.13266 -23.85563 1.000 78.84839 182 THR A CA 1
ATOM 2934 C C . THR A 1 182 ? -28.91515 -43.48549 -24.08770 1.000 74.94731 182 THR A C 1
ATOM 2935 O O . THR A 1 182 ? -28.00424 -44.11476 -24.63863 1.000 74.85961 182 THR A O 1
ATOM 2946 N N . ASN A 1 183 ? -28.76549 -42.22121 -23.69028 1.000 79.71580 183 ASN A N 1
ATOM 2947 C CA . ASN A 1 183 ? -27.47657 -41.55705 -23.85520 1.000 82.24519 183 ASN A CA 1
ATOM 2948 C C . ASN A 1 183 ? -26.38104 -42.32162 -23.12211 1.000 76.00140 183 ASN A C 1
ATOM 2949 O O . ASN A 1 183 ? -25.32443 -42.62149 -23.69201 1.000 68.34000 183 ASN A O 1
ATOM 2960 N N . SER A 1 184 ? -26.62966 -42.66817 -21.85666 1.000 71.26293 184 SER A N 1
ATOM 2961 C CA . SER A 1 184 ? -25.59130 -43.27165 -21.02865 1.000 72.41124 184 SER A CA 1
ATOM 2962 C C . SER A 1 184 ? -25.15248 -44.62181 -21.58432 1.000 68.70698 184 SER A C 1
ATOM 2963 O O . SER A 1 184 ? -23.95340 -44.90822 -21.68140 1.000 76.17620 184 SER A O 1
ATOM 2971 N N . ILE A 1 185 ? -26.11336 -45.46702 -21.96063 1.000 67.67711 185 ILE A N 1
ATOM 2972 C CA . ILE A 1 185 ? -25.76823 -46.77919 -22.50125 1.000 70.80929 185 ILE A CA 1
ATOM 2973 C C . ILE A 1 185 ? -24.87904 -46.62937 -23.72741 1.000 65.30183 185 ILE A C 1
ATOM 2974 O O . ILE A 1 185 ? -23.81018 -47.24244 -23.82482 1.000 66.19902 185 ILE A O 1
ATOM 2990 N N . LEU A 1 186 ? -25.31583 -45.82745 -24.69461 1.000 67.72111 186 LEU A N 1
ATOM 2991 C CA . LEU A 1 186 ? -24.58418 -45.74055 -25.95403 1.000 75.95811 186 LEU A CA 1
ATOM 2992 C C . LEU A 1 186 ? -23.30002 -44.93712 -25.81015 1.000 66.36792 186 LEU A C 1
ATOM 2993 O O . LEU A 1 186 ? -22.31741 -45.22090 -26.50263 1.000 58.68549 186 LEU A O 1
ATOM 3009 N N . THR A 1 187 ? -23.27758 -43.95032 -24.91553 1.000 74.62646 187 THR A N 1
ATOM 3010 C CA . THR A 1 187 ? -22.01673 -43.29208 -24.59304 1.000 75.80172 187 THR A CA 1
ATOM 3011 C C . THR A 1 187 ? -20.98240 -44.31430 -24.13715 1.000 72.67770 187 THR A C 1
ATOM 3012 O O . THR A 1 187 ? -19.85836 -44.35549 -24.65289 1.000 72.33588 187 THR A O 1
ATOM 3023 N N . LEU A 1 188 ? -21.35165 -45.16247 -23.17276 1.000 75.15197 188 LEU A N 1
ATOM 3024 C CA . LEU A 1 188 ? -20.44124 -46.20868 -22.72263 1.000 66.62303 188 LEU A CA 1
ATOM 3025 C C . LEU A 1 188 ? -20.04210 -47.12201 -23.87552 1.000 66.09305 188 LEU A C 1
ATOM 3026 O O . LEU A 1 188 ? -18.88312 -47.53806 -23.97525 1.000 65.93086 188 LEU A O 1
ATOM 3042 N N . CYS A 1 189 ? -20.99272 -47.45744 -24.75051 1.000 61.81245 189 CYS A N 1
ATOM 3043 C CA . CYS A 1 189 ? -20.65570 -48.25752 -25.92619 1.000 68.34108 189 CYS A CA 1
ATOM 3044 C C . CYS A 1 189 ? -19.65319 -47.52441 -26.80933 1.000 63.83064 189 CYS A C 1
ATOM 3045 O O . CYS A 1 189 ? -18.63613 -48.09494 -27.22422 1.000 62.53187 189 CYS A O 1
ATOM 3053 N N . ARG A 1 190 ? -19.93119 -46.25517 -27.11817 1.000 70.27254 190 ARG A N 1
ATOM 3054 C CA . ARG A 1 190 ? -18.93790 -45.41738 -27.78011 1.000 69.33805 190 ARG A CA 1
ATOM 3055 C C . ARG A 1 190 ? -17.63117 -45.41699 -26.99047 1.000 72.55049 190 ARG A C 1
ATOM 3056 O O . ARG A 1 190 ? -16.55117 -45.62100 -27.55218 1.000 69.86242 190 ARG A O 1
ATOM 3077 N N . MET A 1 191 ? -17.73373 -45.20689 -25.67105 1.000 75.28567 191 MET A N 1
ATOM 3078 C CA . MET A 1 191 ? -16.54540 -45.13689 -24.81713 1.000 69.40602 191 MET A CA 1
ATOM 3079 C C . MET A 1 191 ? -15.67502 -46.37049 -24.96615 1.000 66.64089 191 MET A C 1
ATOM 3080 O O . MET A 1 191 ? -14.43765 -46.27810 -24.95300 1.000 64.12089 191 MET A O 1
ATOM 3094 N N . ILE A 1 192 ? -16.29017 -47.54517 -25.10057 1.000 68.67573 192 ILE A N 1
ATOM 3095 C CA . ILE A 1 192 ? -15.54582 -48.79639 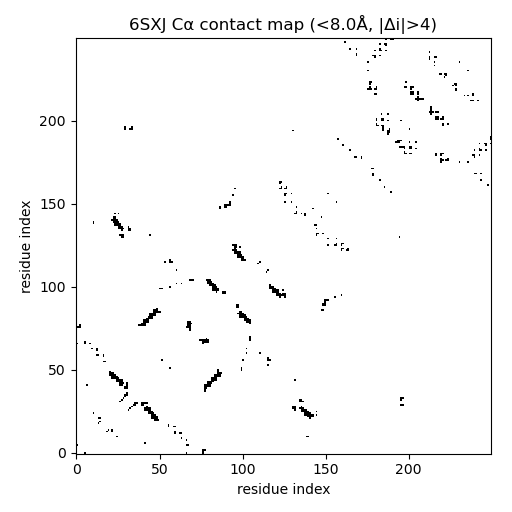-25.13395 1.000 70.96631 192 ILE A CA 1
ATOM 3096 C C . ILE A 1 192 ? -14.78074 -48.92565 -26.44626 1.000 73.97946 192 ILE A C 1
ATOM 3097 O O . ILE A 1 192 ? -13.59145 -49.25626 -26.46887 1.000 74.56147 192 ILE A O 1
ATOM 3113 N N . LEU A 1 193 ? -15.45683 -48.62696 -27.55713 1.000 78.09234 193 LEU A N 1
ATOM 3114 C CA . LEU A 1 193 ? -14.80504 -48.69777 -28.85721 1.000 78.55084 193 LEU A CA 1
ATOM 3115 C C . LEU A 1 193 ? -13.54747 -47.84907 -28.89380 1.000 83.58286 193 LEU A C 1
ATOM 3116 O O . LEU A 1 193 ? -12.46487 -48.36076 -29.19701 1.000 86.77838 193 LEU A O 1
ATOM 3132 N N . THR A 1 194 ? -13.66129 -46.56492 -28.52609 1.000 85.86436 194 THR A N 1
ATOM 3133 C CA . THR A 1 194 ? -12.53740 -45.65783 -28.68713 1.000 87.80848 194 THR A CA 1
ATOM 3134 C C . THR A 1 194 ? -11.36879 -46.03902 -27.78240 1.000 88.97134 194 THR A C 1
ATOM 3135 O O . THR A 1 194 ? -10.21890 -45.83505 -28.17752 1.000 90.26868 194 THR A O 1
ATOM 3146 N N . MET A 1 195 ? -11.61495 -46.66031 -26.61950 1.000 82.57063 195 MET A N 1
ATOM 3147 C CA . MET A 1 195 ? -10.48250 -47.02311 -25.78087 1.000 85.99596 195 MET A CA 1
ATOM 3148 C C . MET A 1 195 ? -9.73946 -48.23376 -26.29847 1.000 89.02343 195 MET A C 1
ATOM 3149 O O . MET A 1 195 ? -8.56445 -48.36631 -25.97051 1.000 89.42224 195 MET A O 1
ATOM 3163 N N . ASP A 1 196 ? -10.34552 -49.06190 -27.15601 1.000 92.73972 196 ASP A N 1
ATOM 3164 C CA . ASP A 1 196 ? -9.60143 -50.17138 -27.74390 1.000 96.20655 196 ASP A CA 1
ATOM 3165 C C . ASP A 1 196 ? -9.03475 -49.74057 -29.08905 1.000 98.39970 196 ASP A C 1
ATOM 3166 O O . ASP A 1 196 ? -7.88626 -49.29070 -29.14373 1.000 99.78153 196 ASP A O 1
ATOM 3175 N N . THR A 1 197 ? -9.83982 -49.83830 -30.15630 1.000 96.40849 197 THR A N 1
ATOM 3176 C CA . THR A 1 197 ? -9.36145 -49.57021 -31.50827 1.000 95.77998 197 THR A CA 1
ATOM 3177 C C . THR A 1 197 ? -8.60030 -48.25255 -31.55507 1.000 100.52867 197 THR A C 1
ATOM 3178 O O . THR A 1 197 ? -7.40350 -48.21934 -31.86052 1.000 101.67643 197 THR A O 1
ATOM 3189 N N . GLY A 1 198 ? -9.28147 -47.15525 -31.22663 1.000 96.72188 198 GLY A N 1
ATOM 3190 C CA . GLY A 1 198 ? -8.64410 -45.85497 -31.16612 1.000 93.44827 198 GLY A CA 1
ATOM 3191 C C . GLY A 1 198 ? -9.44821 -44.75007 -31.81965 1.000 96.56683 198 GLY A C 1
ATOM 3192 O O . GLY A 1 198 ? -9.06981 -43.57630 -31.75632 1.000 97.77914 198 GLY A O 1
ATOM 3196 N N . LYS A 1 199 ? -10.56280 -45.10953 -32.44489 1.000 97.01556 199 LYS A N 1
ATOM 3197 C CA . LYS A 1 199 ? -11.36344 -44.17564 -33.21867 1.000 98.48146 199 LYS A CA 1
ATOM 3198 C C . LYS A 1 199 ? -12.68963 -43.90458 -32.52104 1.000 95.74774 199 LYS A C 1
ATOM 3199 O O . LYS A 1 199 ? -13.23654 -44.76872 -31.82957 1.000 98.04666 199 LYS A O 1
ATOM 3218 N N . ILE A 1 200 ? -13.19850 -42.68848 -32.70544 1.000 89.87392 200 ILE A N 1
ATOM 3219 C CA . ILE A 1 200 ? -14.52121 -42.31351 -32.22053 1.000 90.45881 200 ILE A CA 1
ATOM 3220 C C . ILE A 1 200 ? -15.52312 -42.55879 -33.33556 1.000 92.76413 200 ILE A C 1
ATOM 3221 O O . ILE A 1 200 ? -15.20895 -42.38771 -34.51774 1.000 101.39567 200 ILE A O 1
ATOM 3237 N N . ILE A 1 201 ? -16.73536 -42.96953 -32.96938 1.000 85.63322 201 ILE A N 1
ATOM 3238 C CA . ILE A 1 201 ? -17.78546 -43.20162 -33.95949 1.000 93.38144 201 ILE A CA 1
ATOM 3239 C C . ILE A 1 201 ? -19.13913 -42.81473 -33.37167 1.000 89.03947 201 ILE A C 1
ATOM 3240 O O . ILE A 1 201 ? -19.23829 -42.55896 -32.16192 1.000 88.39861 201 ILE A O 1
ATOM 3256 N N . PRO A 1 202 ? -20.20189 -42.77643 -34.17629 1.000 86.53305 202 PRO A N 1
ATOM 3257 C CA . PRO A 1 202 ? -21.49459 -42.30381 -33.66893 1.000 82.24390 202 PRO A CA 1
ATOM 3258 C C . PRO A 1 202 ? -22.13035 -43.30940 -32.72461 1.000 84.84257 202 PRO A C 1
ATOM 3259 O O . PRO A 1 202 ? -21.85716 -44.51041 -32.76587 1.000 80.71089 202 PRO A O 1
ATOM 3270 N N . LYS A 1 203 ? -23.01339 -42.78875 -31.87023 1.000 81.45804 203 LYS A N 1
ATOM 3271 C CA . LYS A 1 203 ? -23.61816 -43.61222 -30.82981 1.000 81.95191 203 LYS A CA 1
ATOM 3272 C C . LYS A 1 203 ? -24.36910 -44.79608 -31.42823 1.000 86.65939 203 LYS A C 1
ATOM 3273 O O . LYS A 1 203 ? -24.13512 -45.95013 -31.04990 1.000 84.50542 203 LYS A O 1
ATOM 3292 N N . ASP A 1 204 ? -25.28542 -44.52749 -32.36271 1.000 82.38196 204 ASP A N 1
ATOM 3293 C CA . ASP A 1 204 ? -26.12938 -45.59977 -32.87936 1.000 83.12052 204 ASP A CA 1
ATOM 3294 C C . ASP A 1 204 ? -25.30100 -46.69689 -33.54146 1.000 82.74690 204 ASP A C 1
ATOM 3295 O O . ASP A 1 204 ? -25.65760 -47.87516 -33.45348 1.000 82.08354 204 ASP A O 1
ATOM 3304 N N . ILE A 1 205 ? -24.18409 -46.34630 -34.17947 1.000 81.55429 205 ILE A N 1
ATOM 3305 C CA . ILE A 1 205 ? -23.34359 -47.37600 -34.78449 1.000 81.78658 205 ILE A CA 1
ATOM 3306 C C . ILE A 1 205 ? -22.51373 -48.07899 -33.71935 1.000 81.36074 205 ILE A C 1
ATOM 3307 O O . ILE A 1 205 ? -22.26787 -49.28818 -33.80498 1.000 75.69463 205 ILE A O 1
ATOM 3323 N N . ALA A 1 206 ? -22.04649 -47.32914 -32.71541 1.000 81.38159 206 ALA A N 1
ATOM 3324 C CA . ALA A 1 206 ? -21.33087 -47.94601 -31.60444 1.000 79.24194 206 ALA A CA 1
ATOM 3325 C C . ALA A 1 206 ? -22.24003 -48.87717 -30.81258 1.000 74.60804 206 ALA A C 1
ATOM 3326 O O . ALA A 1 206 ? -21.77927 -49.89924 -30.29335 1.000 76.36805 206 ALA A O 1
ATOM 3333 N N . GLY A 1 207 ? -23.53181 -48.55496 -30.72996 1.000 74.07678 207 GLY A N 1
ATOM 3334 C CA . GLY A 1 207 ? -24.44541 -49.38932 -29.96353 1.000 76.14776 207 GLY A CA 1
ATOM 3335 C C . GLY A 1 207 ? -24.61028 -50.77640 -30.55192 1.000 72.58063 207 GLY A C 1
ATOM 3336 O O . GLY A 1 207 ? -24.55621 -51.78014 -29.83598 1.000 68.63913 207 GLY A O 1
ATOM 3340 N N . ASN A 1 208 ? -24.83389 -50.85764 -31.86370 1.000 79.70906 208 ASN A N 1
ATOM 3341 C CA . ASN A 1 208 ? -24.97442 -52.15355 -32.51513 1.000 73.13772 208 ASN A CA 1
ATOM 3342 C C . ASN A 1 208 ? -23.64621 -52.88145 -32.66824 1.000 73.42435 208 ASN A C 1
ATOM 3343 O O . ASN A 1 208 ? -23.64240 -54.11288 -32.77270 1.000 85.21143 208 ASN A O 1
ATOM 3354 N N . ALA A 1 209 ? -22.52311 -52.16074 -32.65788 1.000 71.45799 209 ALA A N 1
ATOM 3355 C CA . ALA A 1 209 ? -21.22519 -52.82612 -32.68859 1.000 71.11483 209 ALA A CA 1
ATOM 3356 C C . ALA A 1 209 ? -20.90567 -53.47450 -31.34588 1.000 77.38038 209 ALA A C 1
ATOM 3357 O O . ALA A 1 209 ? -20.37282 -54.58962 -31.30126 1.000 81.72360 209 ALA A O 1
ATOM 3364 N N . VAL A 1 210 ? -21.22378 -52.79590 -30.23975 1.000 73.92084 210 VAL A N 1
ATOM 3365 C CA . VAL A 1 210 ? -20.92081 -53.35373 -28.92283 1.000 76.64699 210 VAL A CA 1
ATOM 3366 C C . VAL A 1 210 ? -21.96622 -54.38647 -28.51603 1.000 71.09074 210 VAL A C 1
ATOM 3367 O O . VAL A 1 210 ? -21.63773 -55.40044 -27.89111 1.000 66.91561 210 VAL A O 1
ATOM 3380 N N . ALA A 1 211 ? -23.23762 -54.14420 -28.85281 1.000 68.60005 211 ALA A N 1
ATOM 3381 C CA . ALA A 1 211 ? -24.28570 -55.10874 -28.53262 1.000 71.02014 211 ALA A CA 1
ATOM 3382 C C . ALA A 1 211 ? -23.96682 -56.48058 -29.11404 1.000 76.07742 211 ALA A C 1
ATOM 3383 O O . ALA A 1 211 ? -24.25645 -57.51077 -28.49277 1.000 75.50749 211 ALA A O 1
ATOM 3390 N N . GLU A 1 212 ? -23.36106 -56.51137 -30.30311 1.000 77.47807 212 GLU A N 1
ATOM 3391 C CA . GLU A 1 212 ? -23.00609 -57.77870 -30.93488 1.000 82.61177 212 GLU A CA 1
ATOM 3392 C C . GLU A 1 212 ? -22.06508 -58.58595 -30.05266 1.000 79.48020 212 GLU A C 1
ATOM 3393 O O . GLU A 1 212 ? -22.19708 -59.81093 -29.94757 1.000 73.81979 212 GLU A O 1
ATOM 3405 N N . SER A 1 213 ? -21.12038 -57.91688 -29.39639 1.000 79.05970 213 SER A N 1
ATOM 3406 C CA . SER A 1 213 ? -20.12323 -58.57958 -28.57147 1.000 73.71665 213 SER A CA 1
ATOM 3407 C C . SER A 1 213 ? -20.57051 -58.75084 -27.12523 1.000 77.45124 213 SER A C 1
ATOM 3408 O O . SER A 1 213 ? -19.72732 -59.00270 -26.25322 1.000 77.37820 213 SER A O 1
ATOM 3416 N N . SER A 1 214 ? -21.87204 -58.63632 -26.85272 1.000 77.89375 214 SER A N 1
ATOM 3417 C CA . SER A 1 214 ? -22.37209 -58.55009 -25.48803 1.000 65.30106 214 SER A CA 1
ATOM 3418 C C . SER A 1 214 ? -23.40227 -59.63775 -25.19343 1.000 67.92018 214 SER A C 1
ATOM 3419 O O . SER A 1 214 ? -24.16078 -60.03720 -26.08063 1.000 72.46042 214 SER A O 1
ATOM 3427 N N . PRO A 1 215 ? -23.45533 -60.12905 -23.95044 1.000 72.43836 215 PRO A N 1
ATOM 3428 C CA . PRO A 1 215 ? -24.43913 -61.16658 -23.61382 1.000 62.17648 215 PRO A CA 1
ATOM 3429 C C . PRO A 1 215 ? -25.86033 -60.71839 -23.91335 1.000 69.66701 215 PRO A C 1
ATOM 3430 O O . PRO A 1 215 ? -26.21320 -59.54544 -23.76555 1.000 69.10527 215 PRO A O 1
ATOM 3441 N N . LEU A 1 216 ? -26.68410 -61.68826 -24.31979 1.000 65.15403 216 LEU A N 1
ATOM 3442 C CA . LEU A 1 216 ? -28.00991 -61.41360 -24.86359 1.000 69.89563 216 LEU A CA 1
ATOM 3443 C C . LEU A 1 216 ? -28.76828 -60.34443 -24.08347 1.000 72.96349 216 LEU A C 1
ATOM 3444 O O . LEU A 1 216 ? -29.21661 -59.34477 -24.65730 1.000 70.13390 216 LEU A O 1
ATOM 3460 N N . GLU A 1 217 ? -28.94939 -60.55691 -22.77538 1.000 74.04907 217 GLU A N 1
ATOM 3461 C CA . GLU A 1 217 ? -29.75067 -59.62573 -21.98495 1.000 71.30150 217 GLU A CA 1
ATOM 3462 C C . GLU A 1 217 ? -29.25845 -58.19465 -22.15878 1.000 65.64499 217 GLU A C 1
ATOM 3463 O O . GLU A 1 217 ? -30.06042 -57.25892 -22.26613 1.000 61.52011 217 GLU A O 1
ATOM 3475 N N . HIS A 1 218 ? -27.93769 -58.00977 -22.20226 1.000 63.38464 218 HIS A N 1
ATOM 3476 C CA . HIS A 1 218 ? -27.36665 -56.68142 -22.37816 1.000 61.67237 218 HIS A CA 1
ATOM 3477 C C . HIS A 1 218 ? -27.51162 -56.20720 -23.81992 1.000 69.83294 218 HIS A C 1
ATOM 3478 O O . HIS A 1 218 ? -27.82289 -55.03716 -24.06128 1.000 65.77324 218 HIS A O 1
ATOM 3492 N N . ARG A 1 219 ? -27.30123 -57.10128 -24.78838 1.000 67.00739 219 ARG A N 1
ATOM 3493 C CA . ARG A 1 219 ? -27.52602 -56.74703 -26.18498 1.000 65.77848 219 ARG A CA 1
ATOM 3494 C C . ARG A 1 219 ? -28.96405 -56.29321 -26.40883 1.000 65.25521 219 ARG A C 1
ATOM 3495 O O . ARG A 1 219 ? -29.20992 -55.24038 -27.00602 1.000 64.94797 219 ARG A O 1
ATOM 3516 N N . GLU A 1 220 ? -29.92894 -57.08503 -25.93936 1.000 69.90773 220 GLU A N 1
ATOM 3517 C CA . GLU A 1 220 ? -31.33110 -56.69095 -26.04071 1.000 67.35726 220 GLU A CA 1
ATOM 3518 C C . GLU A 1 220 ? -31.52944 -55.24706 -25.58551 1.000 71.13224 220 GLU A C 1
ATOM 3519 O O . GLU A 1 220 ? -32.13760 -54.43846 -26.29548 1.000 68.14845 220 GLU A O 1
ATOM 3531 N N . ARG A 1 221 ? -31.00401 -54.89623 -24.40429 1.000 69.86484 221 ARG A N 1
ATOM 3532 C CA . ARG A 1 221 ? -31.21012 -53.54597 -23.88264 1.000 68.46332 221 ARG A CA 1
ATOM 3533 C C . ARG A 1 221 ? -30.42013 -52.50530 -24.67504 1.000 71.83000 221 ARG A C 1
ATOM 3534 O O . ARG A 1 221 ? -30.89391 -51.37704 -24.86003 1.000 70.97947 221 ARG A O 1
ATOM 3555 N N . ILE A 1 222 ? -29.22878 -52.86256 -25.15831 1.000 62.30920 222 ILE A N 1
ATOM 3556 C CA . ILE A 1 222 ? -28.42801 -51.91539 -25.92459 1.000 62.03154 222 ILE A CA 1
ATOM 3557 C C . ILE A 1 222 ? -29.12289 -51.56865 -27.23612 1.000 82.32412 222 ILE A C 1
ATOM 3558 O O . ILE A 1 222 ? -29.13639 -50.40566 -27.66163 1.000 80.47580 222 ILE A O 1
ATOM 3574 N N . LEU A 1 223 ? -29.69449 -52.57123 -27.90768 1.000 75.10429 223 LEU A N 1
ATOM 3575 C CA . LEU A 1 223 ? -30.40417 -52.31708 -29.15355 1.000 79.06726 223 LEU A CA 1
ATOM 3576 C C . LEU A 1 223 ? -31.69952 -51.55044 -28.91410 1.000 81.84418 223 LEU A C 1
ATOM 3577 O O . LEU A 1 223 ? -32.12286 -50.77041 -29.77403 1.000 78.05801 223 LEU A O 1
ATOM 3593 N N . LEU A 1 224 ? -32.33616 -51.74107 -27.75634 1.000 78.57122 224 LEU A N 1
ATOM 3594 C CA . LEU A 1 224 ? -33.49511 -50.92177 -27.41994 1.000 81.65961 224 LEU A CA 1
ATOM 3595 C C . LEU A 1 224 ? -33.10427 -49.47461 -27.14644 1.000 87.67116 224 LEU A C 1
ATOM 3596 O O . LEU A 1 224 ? -33.97119 -48.59314 -27.18129 1.000 87.59961 224 LEU A O 1
ATOM 3612 N N . ALA A 1 225 ? -31.81932 -49.21039 -26.88870 1.000 86.46583 225 ALA A N 1
ATOM 3613 C CA . ALA A 1 225 ? -31.34752 -47.83501 -26.76954 1.000 85.39909 225 ALA A CA 1
ATOM 3614 C C . ALA A 1 225 ? -31.12966 -47.20271 -28.14208 1.000 85.91329 225 ALA A C 1
ATOM 3615 O O . ALA A 1 225 ? -31.41407 -46.01436 -28.33429 1.000 82.29000 225 ALA A O 1
ATOM 3622 N N . VAL A 1 226 ? -30.63008 -47.97910 -29.10766 1.000 81.91306 226 VAL A N 1
ATOM 3623 C CA . VAL A 1 226 ? -30.45875 -47.46117 -30.46476 1.000 82.57918 226 VAL A CA 1
ATOM 3624 C C . VAL A 1 226 ? -31.77587 -46.89006 -30.97792 1.000 82.97265 226 VAL A C 1
ATOM 3625 O O . VAL A 1 226 ? -31.83392 -45.76355 -31.48394 1.000 86.64858 226 VAL A O 1
ATOM 3638 N N . ARG A 1 227 ? -32.85610 -47.66067 -30.83820 1.000 83.13000 227 ARG A N 1
ATOM 3639 C CA . ARG A 1 227 ? -34.15101 -47.23838 -31.36413 1.000 91.73266 227 ARG A CA 1
ATOM 3640 C C . ARG A 1 227 ? -34.57553 -45.89416 -30.78159 1.000 98.08200 227 ARG A C 1
ATOM 3641 O O . ARG A 1 227 ? -34.95266 -44.97655 -31.52054 1.000 103.32788 227 ARG A O 1
ATOM 3662 N N . SER A 1 228 ? -34.52692 -45.75983 -29.45260 1.000 96.20865 228 SER A N 1
ATOM 3663 C CA . SER A 1 228 ? -34.93389 -44.50766 -28.81870 1.000 97.99178 228 SER A CA 1
ATOM 3664 C C . SER A 1 228 ? -34.10458 -43.33362 -29.32935 1.000 98.63927 228 SER A C 1
ATOM 3665 O O . SER A 1 228 ? -34.63963 -42.24521 -29.57378 1.000 94.81757 228 SER A O 1
ATOM 3670 N N . TYR A 1 229 ? -32.79629 -43.54117 -29.50726 1.000 93.69068 229 TYR A N 1
ATOM 3671 C CA . TYR A 1 229 ? -31.93738 -42.49131 -30.04733 1.000 93.57179 229 TYR A CA 1
ATOM 3672 C C . TYR A 1 229 ? -32.40857 -42.04007 -31.42449 1.000 97.37641 229 TYR A C 1
ATOM 3673 O O . TYR A 1 229 ? -32.20544 -40.87886 -31.80073 1.000 94.17687 229 TYR A O 1
ATOM 3691 N N . LEU A 1 230 ? -33.05323 -42.93128 -32.17957 1.000 94.51668 230 LEU A N 1
ATOM 3692 C CA . LEU A 1 230 ? -33.61617 -42.60227 -33.48109 1.000 96.53075 230 LEU A CA 1
ATOM 3693 C C . LEU A 1 230 ? -35.09738 -42.24564 -33.39755 1.000 96.05822 230 LEU A C 1
ATOM 3694 O O . LEU A 1 230 ? -35.79933 -42.29426 -34.41366 1.000 103.65311 230 LEU A O 1
ATOM 3710 N N . GLY A 1 231 ? -35.58331 -41.88953 -32.20898 1.000 100.80127 231 GLY A N 1
ATOM 3711 C CA . GLY A 1 231 ? -36.93974 -41.40031 -32.05311 1.000 92.16177 231 GLY A CA 1
ATOM 3712 C C . GLY A 1 231 ? -37.78520 -42.20504 -31.08929 1.000 102.87651 231 GLY A C 1
ATOM 3713 O O . GLY A 1 231 ? -38.28551 -41.67307 -30.09231 1.000 111.81447 231 GLY A O 1
ATOM 3717 N N . GLU A 1 232 ? -37.93626 -43.49570 -31.38350 1.000 97.63935 232 GLU A N 1
ATOM 3718 C CA . GLU A 1 232 ? -38.82304 -44.40145 -30.66035 1.000 100.18000 232 GLU A CA 1
ATOM 3719 C C . GLU A 1 232 ? -38.95959 -44.10646 -29.17101 1.000 100.78842 232 GLU A C 1
ATOM 3720 O O . GLU A 1 232 ? -37.96303 -43.91745 -28.46908 1.000 102.60961 232 GLU A O 1
ATOM 3728 N N . ASN A 1 233 ? -40.19805 -44.07816 -28.68304 1.000 100.61230 233 ASN A N 1
ATOM 3729 C CA . ASN A 1 233 ? -40.47374 -43.91765 -27.25803 1.000 110.02290 233 ASN A CA 1
ATOM 3730 C C . ASN A 1 233 ? -40.39951 -45.28921 -26.59579 1.000 109.49495 233 ASN A C 1
ATOM 3731 O O . ASN A 1 233 ? -41.23107 -46.16198 -26.86765 1.000 111.59000 233 ASN A O 1
ATOM 3738 N N . ILE A 1 234 ? -39.41371 -45.47965 -25.71668 1.000 110.81044 234 ILE A N 1
ATOM 3739 C CA . ILE A 1 234 ? -39.07511 -46.80335 -25.22073 1.000 106.84979 234 ILE A CA 1
ATOM 3740 C C . ILE A 1 234 ? -39.52673 -47.04032 -23.78045 1.000 105.47461 234 ILE A C 1
ATOM 3741 O O . ILE A 1 234 ? -39.83726 -48.18309 -23.42755 1.000 108.43760 234 ILE A O 1
ATOM 3756 N N . GLU A 1 235 ? -39.55671 -46.01050 -22.93609 1.000 100.46826 235 GLU A N 1
ATOM 3757 C CA . GLU A 1 235 ? -40.09480 -46.17355 -21.58959 1.000 106.37972 235 GLU A CA 1
ATOM 3758 C C . GLU A 1 235 ? -39.30459 -47.21731 -20.80784 1.000 106.26173 235 GLU A C 1
ATOM 3759 O O . GLU A 1 235 ? -39.69271 -48.38867 -20.74686 1.000 106.85235 235 GLU A O 1
ATOM 3771 N N . TRP A 1 236 ? -38.20440 -46.79544 -20.19369 1.000 97.74287 236 TRP A N 1
ATOM 3772 C CA . TRP A 1 236 ? -37.28740 -47.70745 -19.52734 1.000 94.14400 236 TRP A CA 1
ATOM 3773 C C . TRP A 1 236 ? -37.72739 -48.08932 -18.11901 1.000 94.41887 236 TRP A C 1
ATOM 3774 O O . TRP A 1 236 ? -36.96699 -48.76539 -17.41590 1.000 91.18790 236 TRP A O 1
ATOM 3795 N N . THR A 1 237 ? -38.91947 -47.67783 -17.68533 1.000 100.89907 237 THR A N 1
ATOM 3796 C CA . THR A 1 237 ? -39.26222 -47.77117 -16.27077 1.000 101.02033 237 THR A CA 1
ATOM 3797 C C . THR A 1 237 ? -39.28171 -49.20379 -15.75064 1.000 99.22486 237 THR A C 1
ATOM 3798 O O . THR A 1 237 ? -39.28530 -49.39351 -14.52973 1.000 88.40729 237 THR A O 1
ATOM 3809 N N . ASN A 1 238 ? -39.28074 -50.21047 -16.62913 1.000 95.41418 238 ASN A N 1
ATOM 3810 C CA . ASN A 1 238 ? -39.23745 -51.60171 -16.20231 1.000 95.39824 238 ASN A CA 1
ATOM 3811 C C . ASN A 1 238 ? -38.03933 -52.37236 -16.73904 1.000 93.24956 238 ASN A C 1
ATOM 3812 O O . ASN A 1 238 ? -37.82182 -53.51367 -16.31262 1.000 91.17387 238 ASN A O 1
ATOM 3823 N N . GLU A 1 239 ? -37.26500 -51.79730 -17.65426 1.000 90.64454 239 GLU A N 1
ATOM 3824 C CA . GLU A 1 239 ? -36.02463 -52.42561 -18.08193 1.000 80.08711 239 GLU A CA 1
ATOM 3825 C C . GLU A 1 239 ? -34.98496 -52.32795 -16.97098 1.000 79.86271 239 GLU A C 1
ATOM 3826 O O . GLU A 1 239 ? -34.95951 -51.36790 -16.19710 1.000 76.11112 239 GLU A O 1
ATOM 3838 N N . ASN A 1 240 ? -34.12482 -53.34239 -16.89462 1.000 73.52324 240 ASN A N 1
ATOM 3839 C CA . ASN A 1 240 ? -33.06984 -53.39572 -15.88253 1.000 65.39264 240 ASN A CA 1
ATOM 3840 C C . ASN A 1 240 ? -31.79844 -52.75542 -16.43972 1.000 62.78623 240 ASN A C 1
ATOM 3841 O O . ASN A 1 240 ? -30.81393 -53.41450 -16.78479 1.000 58.30735 240 ASN A O 1
ATOM 3852 N N . VAL A 1 241 ? -31.84388 -51.42403 -16.52670 1.000 62.20008 241 VAL A N 1
ATOM 3853 C CA . VAL A 1 241 ? -30.72420 -50.67924 -17.09252 1.000 61.71712 241 VAL A CA 1
ATOM 3854 C C . VAL A 1 241 ? -29.49547 -50.79261 -16.20376 1.000 60.76358 241 VAL A C 1
ATOM 3855 O O . VAL A 1 241 ? -28.35808 -50.70236 -16.68527 1.000 55.01284 241 VAL A O 1
ATOM 3868 N N . ASN A 1 242 ? -29.69752 -50.95381 -14.89532 1.000 65.61917 242 ASN A N 1
ATOM 3869 C CA . ASN A 1 242 ? -28.56597 -51.03955 -13.98258 1.000 59.12256 242 ASN A CA 1
ATOM 3870 C C . ASN A 1 242 ? -27.59848 -52.13579 -14.41336 1.000 57.19617 242 ASN A C 1
ATOM 3871 O O . ASN A 1 242 ? -26.37838 -51.93354 -14.41173 1.000 57.57444 242 ASN A O 1
ATOM 3882 N N . LEU A 1 243 ? -28.12389 -53.29475 -14.81220 1.000 53.21086 243 LEU A N 1
ATOM 3883 C CA . LEU A 1 243 ? -27.26539 -54.43542 -15.12296 1.000 56.27857 243 LEU A CA 1
ATOM 3884 C C . LEU A 1 243 ? -26.36535 -54.15016 -16.31546 1.000 53.15981 243 LEU A C 1
ATOM 3885 O O . LEU A 1 243 ? -25.16617 -54.45641 -16.29516 1.000 52.39262 243 LEU A O 1
ATOM 3901 N N . THR A 1 244 ? -26.93063 -53.58296 -17.37898 1.000 56.81984 244 THR A N 1
ATOM 3902 C CA . THR A 1 244 ? -26.12597 -53.31565 -18.56684 1.000 45.81230 244 THR A CA 1
ATOM 3903 C C . THR A 1 244 ? -25.11396 -52.20827 -18.30480 1.000 47.02619 244 THR A C 1
ATOM 3904 O O . THR A 1 244 ? -23.96080 -52.29556 -18.74106 1.000 52.55772 244 THR A O 1
ATOM 3915 N N . ILE A 1 245 ? -25.53084 -51.14859 -17.60749 1.000 53.39615 245 ILE A N 1
ATOM 3916 C CA . ILE A 1 245 ? -24.58362 -50.11407 -17.19528 1.000 49.15967 245 ILE A CA 1
ATOM 3917 C C . ILE A 1 245 ? -23.40856 -50.75244 -16.46603 1.000 58.36534 245 ILE A C 1
ATOM 3918 O O . ILE A 1 245 ? -22.23708 -50.49059 -16.77404 1.000 55.46873 245 ILE A O 1
ATOM 3934 N N . ASN A 1 246 ? -23.71011 -51.60127 -15.47724 1.000 61.20535 246 ASN A N 1
ATOM 3935 C CA . ASN A 1 246 ? -22.66022 -52.31206 -14.75599 1.000 64.09329 246 ASN A CA 1
ATOM 3936 C C . ASN A 1 246 ? -21.81339 -53.13613 -15.71577 1.000 55.88671 246 ASN A C 1
ATOM 3937 O O . ASN A 1 246 ? -20.57878 -53.08085 -15.68132 1.000 58.53341 246 ASN A O 1
ATOM 3948 N N . TYR A 1 247 ? -22.46770 -53.89264 -16.59935 1.000 58.29961 247 TYR A N 1
ATOM 3949 C CA . TYR A 1 247 ? -21.73587 -54.69875 -17.56904 1.000 54.40581 247 TYR A CA 1
ATOM 3950 C C . TYR A 1 247 ? -20.81749 -53.83361 -18.42630 1.000 58.16498 247 TYR A C 1
ATOM 3951 O O . TYR A 1 247 ? -19.62410 -54.12543 -18.57474 1.000 52.23722 247 TYR A O 1
ATOM 3969 N N . LEU A 1 248 ? -21.36661 -52.77120 -19.01961 1.000 57.82091 248 LEU A N 1
ATOM 3970 C CA . LEU A 1 248 ? -20.56697 -51.91712 -19.89081 1.000 57.49784 248 LEU A CA 1
ATOM 3971 C C . LEU A 1 248 ? -19.43479 -51.25298 -19.12296 1.000 58.70125 248 LEU A C 1
ATOM 3972 O O . LEU A 1 248 ? -18.32223 -51.10604 -19.64306 1.000 56.77727 248 LEU A O 1
ATOM 3988 N N . ASN A 1 249 ? -19.70611 -50.8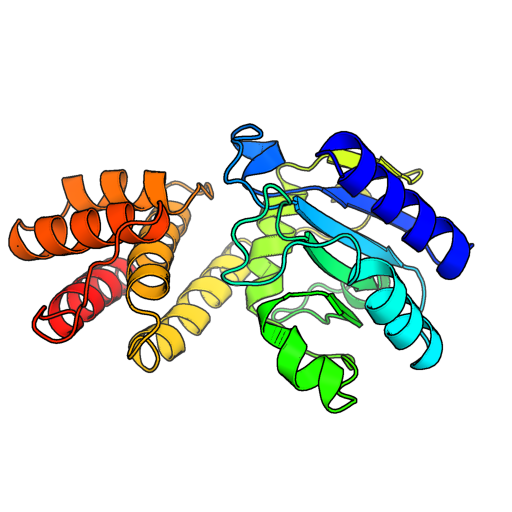2643 -17.88838 1.000 54.99108 249 ASN A N 1
ATOM 3989 C CA . ASN A 1 249 ? -18.67418 -50.17076 -17.09351 1.000 62.59215 249 ASN A CA 1
ATOM 3990 C C . ASN A 1 249 ? -17.53210 -51.13205 -16.78350 1.000 62.60657 249 ASN A C 1
ATOM 3991 O O . ASN A 1 249 ? -16.35507 -50.80333 -16.97419 1.000 55.50762 249 ASN A O 1
ATOM 4002 N N . ASN A 1 250 ? -17.85793 -52.32838 -16.29287 1.000 62.56435 250 ASN A N 1
ATOM 4003 C CA . ASN A 1 250 ? -16.81320 -53.30289 -15.99804 1.000 66.55801 250 ASN A CA 1
ATOM 4004 C C . ASN A 1 250 ? -16.04524 -53.67452 -17.26180 1.000 66.70328 250 ASN A C 1
ATOM 4005 O O . ASN A 1 250 ? -14.81002 -53.67483 -17.27096 1.000 70.08008 250 ASN A O 1
ATOM 4016 N N . ARG A 1 251 ? -16.76187 -53.97861 -18.34853 1.000 61.20889 251 ARG A N 1
ATOM 4017 C CA . ARG A 1 251 ? -16.10147 -54.19756 -19.63417 1.000 68.82949 251 ARG A CA 1
ATOM 4018 C C . ARG A 1 251 ? -15.14327 -53.05763 -19.95970 1.000 72.41056 251 ARG A C 1
ATOM 4019 O O . ARG A 1 251 ? -14.01953 -53.28726 -20.42343 1.000 69.39067 251 ARG A O 1
ATOM 4040 N N . LEU A 1 252 ? -15.56904 -51.81783 -19.70668 1.000 68.85762 252 LEU A N 1
ATOM 4041 C CA . LEU A 1 252 ? -14.71690 -50.66622 -19.98069 1.000 66.76237 252 LEU A CA 1
ATOM 4042 C C . LEU A 1 252 ? -13.53389 -50.61074 -19.02395 1.000 71.06269 252 LEU A C 1
ATOM 4043 O O . LEU A 1 252 ? -12.40785 -50.31621 -19.44010 1.000 69.79323 252 LEU A O 1
ATOM 4059 N N . LYS A 1 253 ? -13.76618 -50.89485 -17.73995 1.000 71.60739 253 LYS A N 1
ATOM 4060 C CA . LYS A 1 253 ? -12.69737 -50.81016 -16.74968 1.000 72.84661 253 LYS A CA 1
ATOM 4061 C C . LYS A 1 253 ? -11.53888 -51.75349 -17.05465 1.000 77.20100 253 LYS A C 1
ATOM 4062 O O . LYS A 1 253 ? -10.44094 -51.55433 -16.52411 1.000 80.03530 253 LYS A O 1
ATOM 4081 N N . LYS A 1 254 ? -11.75358 -52.77694 -17.88417 1.000 74.08747 254 LYS A N 1
ATOM 4082 C CA . LYS A 1 254 ? -10.67694 -53.63425 -18.36218 1.000 75.32436 254 LYS A CA 1
ATOM 4083 C C . LYS A 1 254 ? -9.94056 -53.03508 -19.55484 1.000 90.11281 254 LYS A C 1
ATOM 4084 O O . LYS A 1 254 ? -9.20168 -53.75766 -20.23504 1.000 92.00676 254 LYS A O 1
ATOM 4103 N N . LEU A 1 255 ? -10.12579 -51.73974 -19.80352 1.000 89.31920 255 LEU A N 1
ATOM 4104 C CA . LEU A 1 255 ? -9.61478 -51.06041 -20.99477 1.000 89.69825 255 LEU A CA 1
ATOM 4105 C C . LEU A 1 255 ? -9.51572 -51.98801 -22.19855 1.000 88.70205 255 LEU A C 1
ATOM 4106 O O . LEU A 1 255 ? -10.49296 -52.17762 -22.92256 1.000 89.47170 255 LEU A O 1
#

Nearest PDB structures (foldseek):
  6xxq-assembly2_B  TM=9.500E-01  e=1.406E-40  Enterococcus faecalis
  7uy4-assembly2_B  TM=9.141E-01  e=1.521E-21  Escherichia coli
  5lpa-assembly1_A  TM=9.321E-01  e=1.529E-19  Salmonella enterica subsp. enterica serovar Typhimurium
  5luh-assembly1_A  TM=9.329E-01  e=4.060E-19  Salmonella enterica subsp. enterica serovar Typhimurium
  5g4a-assembly2_B  TM=9.292E-01  e=6.984E-19  Salmonella enter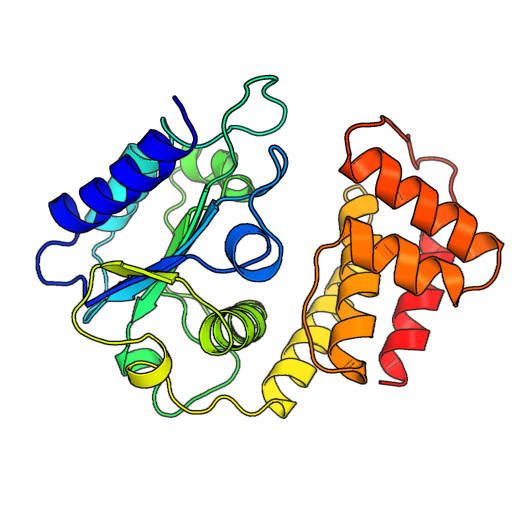ica

Secondary structure (DSSP, 8-state):
--HHHHHHHHHHHHHHHHGGGEEEEEEESHHHHT---TT--EEEEEEESS---HHHHHHHHHHHGGGS--TT--SSPPPEEEEEEESGGGSS--SSPEE-EEE-GGGHHHHHTT-----EE-TTHHHHHHHHHHS-EEEEESS-GGGGS----HHHHHHHHHHHHHHHTTS-TT-HHHHHHHHHHHHHHHHTS----HHHHHHHHHHTS-HHHHHHHHHHHHHHTT----GGGS-HHHHHHHHHHHHHT-

B-factor: mean 74.46, std 17.91, range [29.01, 149.81]

Radius of gyration: 18.42 Å; Cα contacts (8 Å, |Δi|>4): 379; chains: 1; bounding box: 42×52×34 Å

GO terms:
  GO:0046677 response to antibiotic (P, IDA)